Protein AF-A0AAV2KLZ8-F1 (afdb_monomer)

Structure (mmCIF, N/CA/C/O backbone):
data_AF-A0AAV2KLZ8-F1
#
_entry.id   AF-A0AAV2KLZ8-F1
#
loop_
_atom_site.group_PDB
_atom_site.id
_atom_site.type_symbol
_atom_site.label_atom_id
_atom_site.label_alt_id
_atom_site.label_comp_id
_atom_site.label_asym_id
_atom_site.label_entity_id
_atom_site.label_seq_id
_atom_site.pdbx_PDB_ins_code
_atom_site.Cartn_x
_atom_site.Cartn_y
_atom_site.Cartn_z
_atom_site.occupancy
_atom_site.B_iso_or_equiv
_atom_site.auth_seq_id
_atom_site.aut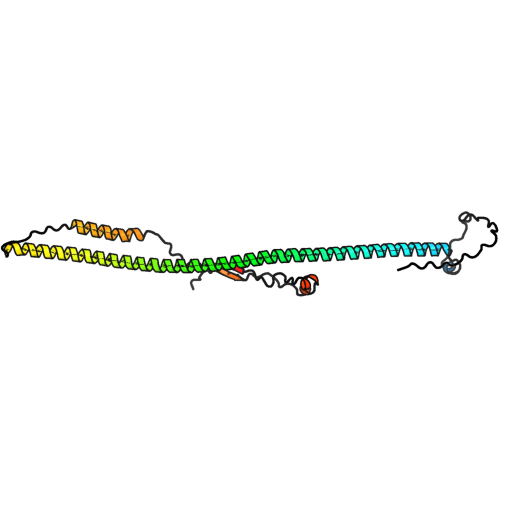h_comp_id
_atom_site.auth_asym_id
_atom_site.auth_atom_id
_atom_site.pdbx_PDB_model_num
ATOM 1 N N . MET A 1 1 ? 53.271 -9.473 -29.831 1.00 41.84 1 MET A N 1
ATOM 2 C CA . MET A 1 1 ? 53.377 -10.040 -31.195 1.00 41.84 1 MET A CA 1
ATOM 3 C C . MET A 1 1 ? 54.253 -9.124 -32.034 1.00 41.84 1 MET A C 1
ATOM 5 O O . MET A 1 1 ? 54.006 -7.927 -32.061 1.00 41.84 1 MET A O 1
ATOM 9 N N . ARG A 1 2 ? 55.330 -9.669 -32.609 1.00 32.56 2 ARG A N 1
ATOM 10 C CA . ARG A 1 2 ? 56.345 -8.945 -33.390 1.00 32.56 2 ARG A CA 1
ATOM 11 C C . ARG A 1 2 ? 55.846 -8.733 -34.824 1.00 32.56 2 ARG A C 1
ATOM 13 O O . ARG A 1 2 ? 55.444 -9.698 -35.466 1.00 32.56 2 ARG A O 1
ATOM 20 N N . LEU A 1 3 ? 55.899 -7.495 -35.313 1.00 36.22 3 LEU A N 1
ATOM 21 C CA . LEU A 1 3 ? 55.679 -7.157 -36.720 1.00 36.22 3 LEU A CA 1
ATOM 22 C C . LEU A 1 3 ? 56.918 -7.555 -37.529 1.00 36.22 3 LEU A C 1
ATOM 24 O O . LEU A 1 3 ? 58.016 -7.058 -37.286 1.00 36.22 3 LEU A O 1
ATOM 28 N N . ASN A 1 4 ? 56.729 -8.481 -38.465 1.00 35.72 4 ASN A N 1
ATOM 29 C CA . ASN A 1 4 ? 57.763 -8.975 -39.360 1.00 35.72 4 ASN A CA 1
ATOM 30 C C . ASN A 1 4 ? 57.825 -8.058 -40.594 1.00 35.72 4 ASN A C 1
ATOM 32 O O . ASN A 1 4 ? 56.899 -8.031 -41.404 1.00 35.72 4 ASN A O 1
ATOM 36 N N . GLN A 1 5 ? 58.895 -7.270 -40.707 1.00 45.44 5 GLN A N 1
ATOM 37 C CA . GLN A 1 5 ? 59.205 -6.471 -41.892 1.00 45.44 5 GLN A CA 1
ATOM 38 C C . GLN A 1 5 ? 59.811 -7.384 -42.956 1.00 45.44 5 GLN A C 1
ATOM 40 O O . GLN A 1 5 ? 60.941 -7.840 -42.801 1.00 45.44 5 GLN A O 1
ATOM 45 N N . ASN A 1 6 ? 59.096 -7.604 -44.060 1.00 37.03 6 ASN A N 1
ATOM 46 C CA . ASN A 1 6 ? 59.678 -8.214 -45.249 1.00 37.03 6 ASN A CA 1
ATOM 47 C C . ASN A 1 6 ? 59.789 -7.187 -46.377 1.00 37.03 6 ASN A C 1
ATOM 49 O O . ASN A 1 6 ? 58.799 -6.736 -46.952 1.00 37.03 6 ASN A O 1
ATOM 53 N N . ARG A 1 7 ? 61.049 -6.848 -46.674 1.00 39.81 7 ARG A N 1
ATOM 54 C CA . ARG A 1 7 ? 61.520 -6.175 -47.886 1.00 39.81 7 ARG A CA 1
ATOM 55 C C . ARG A 1 7 ? 60.969 -6.876 -49.130 1.00 39.81 7 ARG A C 1
ATOM 57 O O . ARG A 1 7 ? 61.179 -8.075 -49.302 1.00 39.81 7 ARG A O 1
ATOM 64 N N . ARG A 1 8 ? 60.419 -6.106 -50.068 1.00 34.94 8 ARG A N 1
ATOM 65 C CA . ARG A 1 8 ? 60.511 -6.424 -51.498 1.00 34.94 8 ARG A CA 1
ATOM 66 C C . ARG A 1 8 ? 61.157 -5.254 -52.224 1.00 34.94 8 ARG A C 1
ATOM 68 O O . ARG A 1 8 ? 60.857 -4.095 -51.965 1.00 34.94 8 ARG A O 1
ATOM 75 N N . GLN A 1 9 ? 62.137 -5.631 -53.029 1.00 36.72 9 GLN A N 1
ATOM 76 C CA . GLN A 1 9 ? 63.106 -4.802 -53.722 1.00 36.72 9 GLN A CA 1
ATOM 77 C C . GLN A 1 9 ? 62.440 -3.946 -54.804 1.00 36.72 9 GLN A C 1
ATOM 79 O O . GLN A 1 9 ? 61.549 -4.408 -55.515 1.00 36.72 9 GLN A O 1
ATOM 84 N N . SER A 1 10 ? 62.915 -2.712 -54.939 1.00 35.56 10 SER A N 1
ATOM 85 C CA . SER A 1 10 ? 62.590 -1.808 -56.039 1.00 35.56 10 SER A CA 1
ATOM 86 C C . SER A 1 10 ? 63.307 -2.254 -57.320 1.00 35.56 10 SER A C 1
ATOM 88 O O . SER A 1 10 ? 64.525 -2.440 -57.272 1.00 35.56 10 SER A O 1
ATOM 90 N N . PRO A 1 11 ? 62.628 -2.378 -58.473 1.00 37.38 11 PRO A N 1
ATOM 91 C CA . PRO A 1 11 ? 63.306 -2.522 -59.754 1.00 37.38 11 PRO A CA 1
ATOM 92 C C . PRO A 1 11 ? 63.910 -1.182 -60.191 1.00 37.38 11 PRO A C 1
ATOM 94 O O . PRO A 1 11 ? 63.288 -0.125 -60.076 1.00 37.38 11 PRO A O 1
ATOM 97 N N . SER A 1 12 ? 65.135 -1.254 -60.698 1.00 37.72 12 SER A N 1
ATOM 98 C CA . SER A 1 12 ? 65.907 -0.181 -61.316 1.00 37.72 12 SER A CA 1
ATOM 99 C C . SER A 1 12 ? 65.154 0.492 -62.473 1.00 37.72 12 SER A C 1
ATOM 101 O O . SER A 1 12 ? 64.618 -0.160 -63.367 1.00 37.72 12 SER A O 1
ATOM 103 N N . HIS A 1 13 ? 65.132 1.826 -62.460 1.00 37.47 13 HIS A N 1
ATOM 104 C CA . HIS A 1 13 ? 64.622 2.658 -63.551 1.00 37.47 13 HIS A CA 1
ATOM 105 C C . HIS A 1 13 ? 65.601 2.649 -64.740 1.00 37.47 13 HIS A C 1
ATOM 107 O O . HIS A 1 13 ? 66.760 3.013 -64.537 1.00 37.47 13 HIS A O 1
ATOM 113 N N . PRO A 1 14 ? 65.164 2.327 -65.974 1.00 41.62 14 PRO A N 1
ATOM 114 C CA . PRO A 1 14 ? 65.909 2.682 -67.171 1.00 41.62 14 PRO A CA 1
ATOM 115 C C . PRO A 1 14 ? 65.661 4.153 -67.539 1.00 41.62 14 PRO A C 1
ATOM 117 O O . PRO A 1 14 ? 64.661 4.762 -67.149 1.00 41.62 14 PRO A O 1
ATOM 120 N N . ASP A 1 15 ? 66.613 4.702 -68.284 1.00 36.53 15 ASP A N 1
ATOM 121 C CA . ASP A 1 15 ? 66.758 6.088 -68.721 1.00 36.53 15 ASP A CA 1
ATOM 122 C C . ASP A 1 15 ? 65.472 6.896 -68.949 1.00 36.53 15 ASP A C 1
ATOM 124 O O . ASP A 1 15 ? 64.585 6.556 -69.739 1.00 36.53 15 ASP A O 1
ATOM 128 N N . LYS A 1 16 ? 65.443 8.075 -68.314 1.00 44.62 16 LYS A N 1
ATOM 129 C CA . LYS A 1 16 ? 64.451 9.131 -68.529 1.00 44.62 16 LYS A CA 1
ATOM 130 C C . LYS A 1 16 ? 64.599 9.721 -69.937 1.00 44.62 16 LYS A C 1
ATOM 132 O O . LYS A 1 16 ? 65.171 10.795 -70.116 1.00 44.62 16 LYS A O 1
ATOM 137 N N . LYS A 1 17 ? 63.995 9.081 -70.941 1.00 41.16 17 LYS A N 1
ATOM 138 C CA . LYS A 1 17 ? 63.599 9.788 -72.167 1.00 41.16 17 LYS A CA 1
ATOM 139 C C . LYS A 1 17 ? 62.553 10.838 -71.781 1.00 41.16 17 LYS A C 1
ATOM 141 O O . LYS A 1 17 ? 61.470 10.496 -71.306 1.00 41.16 17 LYS A O 1
ATOM 146 N N . LYS A 1 18 ? 62.893 12.122 -71.950 1.00 42.38 18 LYS A N 1
ATOM 147 C CA . LYS A 1 18 ? 61.971 13.262 -71.821 1.00 42.38 18 LYS A CA 1
ATOM 148 C C . LYS A 1 18 ? 60.765 13.030 -72.741 1.00 42.38 18 LYS A C 1
ATOM 150 O O . LYS A 1 18 ? 60.837 13.312 -73.932 1.00 42.38 18 LYS A O 1
ATOM 155 N N . LYS A 1 19 ? 59.656 12.526 -72.192 1.00 46.72 19 LYS A N 1
ATOM 156 C CA . LYS A 1 19 ? 58.340 12.665 -72.818 1.00 46.72 19 LYS A CA 1
ATOM 157 C C . LYS A 1 19 ? 57.954 14.134 -72.703 1.00 46.72 19 LYS A C 1
ATOM 159 O O . LYS A 1 19 ? 57.874 14.674 -71.599 1.00 46.72 19 LYS A O 1
ATOM 164 N N . THR A 1 20 ? 57.767 14.778 -73.845 1.00 45.81 20 THR A N 1
ATOM 165 C CA . THR A 1 20 ? 57.050 16.044 -73.956 1.00 45.81 20 THR A CA 1
ATOM 166 C C . THR A 1 20 ? 55.753 15.935 -73.150 1.00 45.81 20 THR A C 1
ATOM 168 O O . THR A 1 20 ? 54.972 15.002 -73.331 1.00 45.81 20 THR A O 1
ATOM 171 N N . ARG A 1 21 ? 55.550 16.845 -72.190 1.00 53.25 21 ARG A N 1
ATOM 172 C CA . ARG A 1 21 ? 54.265 16.989 -71.496 1.00 53.25 21 ARG A CA 1
ATOM 173 C C . ARG A 1 21 ? 53.268 17.519 -72.525 1.00 53.25 21 ARG A C 1
ATOM 175 O O . ARG A 1 21 ? 53.191 18.726 -72.717 1.00 53.25 21 ARG A O 1
ATOM 182 N N . SER A 1 22 ? 52.540 16.632 -73.199 1.00 58.56 22 SER A N 1
ATOM 183 C CA . SER A 1 22 ? 51.310 17.019 -73.888 1.00 58.56 22 SER A CA 1
ATOM 184 C C . SER A 1 22 ? 50.374 17.620 -72.838 1.00 58.56 22 SER A C 1
ATOM 186 O O . SER A 1 22 ? 50.112 17.008 -71.796 1.00 58.56 22 SER A O 1
ATOM 188 N N . ARG A 1 23 ? 49.946 18.860 -73.057 1.00 63.88 23 ARG A N 1
ATOM 189 C CA . ARG A 1 23 ? 49.116 19.615 -72.121 1.00 63.88 23 ARG A CA 1
ATOM 190 C C . ARG A 1 23 ? 47.697 19.035 -72.195 1.00 63.88 23 ARG A C 1
ATOM 192 O O . ARG A 1 23 ? 46.976 19.247 -73.161 1.00 63.88 23 ARG A O 1
ATOM 199 N N . CYS A 1 24 ? 47.334 18.204 -71.216 1.00 68.62 24 CYS A N 1
ATOM 200 C CA . CYS A 1 24 ? 46.009 17.581 -71.146 1.00 68.62 24 CYS A CA 1
ATOM 201 C C . CYS A 1 24 ? 44.950 18.690 -71.009 1.00 68.62 24 CYS A C 1
ATOM 203 O O . CYS A 1 24 ? 44.974 19.416 -70.015 1.00 68.62 24 CYS A O 1
ATOM 205 N N . GLY A 1 25 ? 44.078 18.845 -72.012 1.00 64.44 25 GLY A N 1
ATOM 206 C CA . GLY A 1 25 ? 43.006 19.850 -72.030 1.00 64.44 25 GLY A CA 1
ATOM 207 C C . GLY A 1 25 ? 43.103 20.952 -73.095 1.00 64.44 25 GLY A C 1
ATOM 208 O O . GLY A 1 25 ? 42.220 21.801 -73.117 1.00 64.44 25 GLY A O 1
ATOM 209 N N . GLU A 1 26 ? 44.122 20.963 -73.967 1.00 60.81 26 GLU A N 1
ATOM 210 C CA . GLU A 1 26 ? 44.219 21.946 -75.072 1.00 60.81 26 GLU A CA 1
ATOM 211 C C . GLU A 1 26 ? 43.621 21.464 -76.411 1.00 60.81 26 GLU A C 1
ATOM 213 O O . GLU A 1 26 ? 43.274 22.290 -77.250 1.00 60.81 26 GLU A O 1
ATOM 218 N N . GLU A 1 27 ? 43.428 20.154 -76.605 1.00 59.62 27 GLU A N 1
ATOM 219 C CA . GLU A 1 27 ? 42.736 19.579 -77.771 1.00 59.62 27 GLU A CA 1
ATOM 220 C C . GLU A 1 27 ? 41.311 19.164 -77.383 1.00 59.62 27 GLU A C 1
ATOM 222 O O . GLU A 1 27 ? 41.060 18.043 -76.946 1.00 59.62 27 GLU A O 1
ATOM 227 N N . THR A 1 28 ? 40.363 20.092 -77.497 1.00 58.69 28 THR A N 1
ATOM 228 C CA . THR A 1 28 ? 38.954 19.896 -77.099 1.00 58.69 28 THR A CA 1
ATOM 229 C C . THR A 1 28 ? 38.011 19.627 -78.277 1.00 58.69 28 THR A C 1
ATOM 231 O O . THR A 1 28 ? 36.807 19.820 -78.150 1.00 58.69 28 THR A O 1
ATOM 234 N N . GLN A 1 29 ? 38.521 19.188 -79.433 1.00 66.25 29 GLN A N 1
ATOM 235 C CA . GLN A 1 29 ? 37.706 18.912 -80.628 1.00 66.25 29 GLN A CA 1
ATOM 236 C C . GLN A 1 29 ? 37.489 17.407 -80.854 1.00 66.25 29 GLN A C 1
ATOM 238 O O . GLN A 1 29 ? 37.722 16.894 -81.945 1.00 66.25 29 GLN A O 1
ATOM 243 N N . PHE A 1 30 ? 37.049 16.683 -79.823 1.00 76.56 30 PHE A N 1
ATOM 244 C CA . PHE A 1 30 ? 36.536 15.323 -80.011 1.00 76.56 30 PHE A CA 1
ATOM 245 C C . PHE A 1 30 ? 35.036 15.390 -80.344 1.00 76.56 30 PHE A C 1
ATOM 247 O O . PHE A 1 30 ? 34.317 16.140 -79.676 1.00 76.56 30 PHE A O 1
ATOM 254 N N . PRO A 1 31 ? 34.541 14.654 -81.360 1.00 83.00 31 PRO A N 1
ATOM 255 C CA . PRO A 1 31 ? 33.106 14.562 -81.611 1.00 83.00 31 PRO A CA 1
ATOM 256 C C . PRO A 1 31 ? 32.398 13.937 -80.401 1.00 83.00 31 PRO A C 1
ATOM 258 O O . PRO A 1 31 ? 32.983 13.136 -79.670 1.00 83.00 31 PRO A O 1
ATOM 261 N N . MET A 1 32 ? 31.133 14.306 -80.186 1.00 84.94 32 MET A N 1
ATOM 262 C CA . MET A 1 32 ? 30.315 13.689 -79.139 1.00 84.94 32 MET A CA 1
ATOM 263 C C . MET A 1 32 ? 30.174 12.189 -79.407 1.00 84.94 32 MET A C 1
ATOM 265 O O . MET A 1 32 ? 29.892 11.788 -80.536 1.00 84.94 32 MET A O 1
ATOM 269 N N . CYS A 1 33 ? 30.363 11.374 -78.371 1.00 87.31 33 CYS A N 1
ATOM 270 C CA . CYS A 1 33 ? 30.193 9.928 -78.471 1.00 87.31 33 CYS A CA 1
ATOM 271 C C . CYS A 1 33 ? 28.720 9.570 -78.715 1.00 87.31 33 CYS A C 1
ATOM 273 O O . CYS A 1 33 ? 27.821 10.199 -78.153 1.00 87.31 33 CYS A O 1
ATOM 275 N N . THR A 1 34 ? 28.488 8.537 -79.521 1.00 88.69 34 THR A N 1
ATOM 276 C CA . THR A 1 34 ? 27.184 7.885 -79.702 1.00 88.69 34 THR A CA 1
ATOM 277 C C . THR A 1 34 ? 27.118 6.591 -78.887 1.00 88.69 34 THR A C 1
ATOM 279 O O . THR A 1 34 ? 28.146 6.085 -78.441 1.00 88.69 34 THR A O 1
ATOM 282 N N . ASP A 1 35 ? 25.933 6.005 -78.702 1.00 88.69 35 ASP A N 1
ATOM 283 C CA . ASP A 1 35 ? 25.785 4.762 -77.920 1.00 88.69 35 ASP A CA 1
ATOM 284 C C . ASP A 1 35 ? 26.599 3.584 -78.498 1.00 88.69 35 ASP A C 1
ATOM 286 O O . ASP A 1 35 ? 27.069 2.719 -77.758 1.00 88.69 35 ASP A O 1
ATOM 290 N N . ASN A 1 36 ? 26.844 3.585 -79.815 1.00 86.94 36 ASN A N 1
ATOM 291 C CA . ASN A 1 36 ? 27.678 2.584 -80.489 1.00 86.94 36 ASN A CA 1
ATOM 292 C C . ASN A 1 36 ? 29.168 2.693 -80.115 1.00 86.94 36 ASN A C 1
ATOM 294 O O . ASN A 1 36 ? 29.921 1.735 -80.297 1.00 86.94 36 ASN A O 1
ATOM 298 N N . ASP A 1 37 ? 29.596 3.837 -79.575 1.00 86.44 37 ASP A N 1
ATOM 299 C CA . ASP A 1 37 ? 30.986 4.099 -79.205 1.00 86.44 37 ASP A CA 1
ATOM 300 C C . ASP A 1 37 ? 31.345 3.581 -77.804 1.00 86.44 37 ASP A C 1
ATOM 302 O O . ASP A 1 37 ? 32.516 3.566 -77.438 1.00 86.44 37 ASP A O 1
ATOM 306 N N . TRP A 1 38 ? 30.372 3.105 -77.017 1.00 82.69 38 TRP A N 1
ATOM 307 C CA . TRP A 1 38 ? 30.564 2.712 -75.612 1.00 82.69 38 TRP A CA 1
ATOM 308 C C . TRP A 1 38 ? 31.547 1.544 -75.400 1.00 82.69 38 TRP A C 1
ATOM 310 O O . TRP A 1 38 ? 32.137 1.405 -74.330 1.00 82.69 38 TRP A O 1
ATOM 320 N N . VAL A 1 39 ? 31.749 0.705 -76.418 1.00 83.62 39 VAL A N 1
ATOM 321 C CA . VAL A 1 39 ? 32.675 -0.443 -76.365 1.00 83.62 39 VAL A CA 1
ATOM 322 C C . VAL A 1 39 ? 33.995 -0.147 -77.087 1.00 83.62 39 VAL A C 1
ATOM 324 O O . VAL A 1 39 ? 35.028 -0.724 -76.746 1.00 83.62 39 VAL A O 1
ATOM 327 N N . SER A 1 40 ? 33.979 0.754 -78.074 1.00 85.75 40 SER A N 1
ATOM 328 C CA . SER A 1 40 ? 35.152 1.121 -78.878 1.00 85.75 40 SER A CA 1
ATOM 329 C C . SER A 1 40 ? 35.948 2.289 -78.281 1.00 85.75 40 SER A C 1
ATOM 331 O O . SER A 1 40 ? 37.170 2.323 -78.423 1.00 85.75 40 SER A O 1
ATOM 333 N N . HIS A 1 41 ? 35.290 3.206 -77.565 1.00 88.56 41 HIS A N 1
ATOM 334 C CA . HIS A 1 41 ? 35.879 4.385 -76.929 1.00 88.56 41 HIS A CA 1
ATOM 335 C C . HIS A 1 41 ? 35.654 4.360 -75.410 1.00 88.56 41 HIS A C 1
ATOM 337 O O . HIS A 1 41 ? 34.705 4.931 -74.876 1.00 88.56 41 HIS A O 1
ATOM 343 N N . CYS A 1 42 ? 36.568 3.706 -74.691 1.00 88.50 42 CYS A N 1
ATOM 344 C CA . CYS A 1 42 ? 36.505 3.586 -73.234 1.00 88.50 42 CYS A CA 1
ATOM 345 C C . CYS A 1 42 ? 37.235 4.736 -72.512 1.00 88.50 42 CYS A C 1
ATOM 347 O O . CYS A 1 42 ? 38.266 5.224 -72.986 1.00 88.50 42 CYS A O 1
ATOM 349 N N . PRO A 1 43 ? 36.769 5.141 -71.315 1.00 90.50 43 PRO A N 1
ATOM 350 C CA . PRO A 1 43 ? 37.483 6.100 -70.481 1.00 90.50 43 PRO A CA 1
ATOM 351 C C . PRO A 1 43 ? 38.847 5.557 -70.041 1.00 90.50 43 PRO A C 1
ATOM 353 O O . PRO A 1 43 ? 39.070 4.349 -69.943 1.00 90.50 43 PRO A O 1
ATOM 356 N N . SER A 1 44 ? 39.770 6.464 -69.715 1.00 91.06 44 SER A N 1
ATOM 357 C CA . SER A 1 44 ? 41.097 6.063 -69.250 1.00 91.06 44 SER A CA 1
ATOM 358 C C . SER A 1 44 ? 41.023 5.288 -67.930 1.00 91.06 44 SER A C 1
ATOM 360 O O . SER A 1 44 ? 40.283 5.649 -67.009 1.00 91.06 44 SER A O 1
ATOM 362 N N . GLY A 1 45 ? 41.856 4.250 -67.804 1.00 93.38 45 GLY A N 1
ATOM 363 C CA . GLY A 1 45 ? 41.924 3.428 -66.592 1.00 93.38 45 GLY A CA 1
ATOM 364 C C . GLY A 1 45 ? 42.229 4.240 -65.329 1.00 93.38 45 GLY A C 1
ATOM 365 O O . GLY A 1 45 ? 41.682 3.953 -64.272 1.00 93.38 45 GLY A O 1
ATOM 366 N N . CYS A 1 46 ? 43.015 5.321 -65.435 1.00 93.44 46 CYS A N 1
ATOM 367 C CA . CYS A 1 46 ? 43.267 6.228 -64.311 1.00 93.44 46 CYS A CA 1
ATOM 368 C C . CYS A 1 46 ? 41.994 6.938 -63.824 1.00 93.44 46 CYS A C 1
ATOM 370 O O . CYS A 1 46 ? 41.833 7.123 -62.619 1.00 93.44 46 CYS A O 1
ATOM 372 N N . ARG A 1 47 ? 41.085 7.326 -64.733 1.00 92.38 47 ARG A N 1
ATOM 373 C CA . ARG A 1 47 ? 39.817 7.967 -64.357 1.00 92.38 47 ARG A CA 1
ATOM 374 C C . ARG A 1 47 ? 38.866 6.971 -63.703 1.00 92.38 47 ARG A C 1
ATOM 376 O O . ARG A 1 47 ? 38.289 7.300 -62.673 1.00 92.38 47 ARG A O 1
ATOM 383 N N . ILE A 1 48 ? 38.751 5.762 -64.252 1.00 95.38 48 ILE A N 1
ATOM 384 C CA . ILE A 1 48 ? 37.931 4.699 -63.655 1.00 95.38 48 ILE A CA 1
ATOM 385 C C . ILE A 1 48 ? 38.466 4.299 -62.280 1.00 95.38 48 ILE A C 1
ATOM 387 O O . ILE A 1 48 ? 37.699 4.275 -61.324 1.00 95.38 48 ILE A O 1
ATOM 391 N N . GLN A 1 49 ? 39.776 4.089 -62.143 1.00 95.81 49 GLN A N 1
ATOM 392 C CA . GLN A 1 49 ? 40.387 3.769 -60.853 1.00 95.81 49 GLN A CA 1
ATOM 393 C C . GLN A 1 49 ? 40.138 4.871 -59.814 1.00 95.81 49 GLN A C 1
ATOM 395 O O . GLN A 1 49 ? 39.844 4.569 -58.662 1.00 95.81 49 GLN A O 1
ATOM 400 N N . GLY A 1 50 ? 40.220 6.146 -60.213 1.00 96.19 50 GLY A N 1
ATOM 401 C CA . GLY A 1 50 ? 39.905 7.272 -59.332 1.00 96.19 50 GLY A CA 1
ATOM 402 C C . GLY A 1 50 ? 38.452 7.254 -58.848 1.00 96.19 50 GLY A C 1
ATOM 403 O O . GLY A 1 50 ? 38.213 7.405 -57.653 1.00 96.19 50 GLY A O 1
ATOM 404 N N . LEU A 1 51 ? 37.500 7.008 -59.755 1.00 96.88 51 LEU A N 1
ATOM 405 C CA . LEU A 1 51 ? 36.075 6.914 -59.419 1.00 96.88 51 LEU A CA 1
ATOM 406 C C . LEU A 1 51 ? 35.765 5.706 -58.526 1.00 96.88 51 LEU A C 1
ATOM 408 O O . LEU A 1 51 ? 34.985 5.841 -57.587 1.00 96.88 51 LEU A O 1
ATOM 412 N N . ILE A 1 52 ? 36.387 4.550 -58.782 1.00 96.56 52 ILE A N 1
ATOM 413 C CA . ILE A 1 52 ? 36.242 3.351 -57.943 1.00 96.56 52 ILE A CA 1
ATOM 414 C C . ILE A 1 52 ? 36.720 3.654 -56.523 1.00 96.56 52 ILE A C 1
ATOM 416 O O . ILE A 1 52 ? 35.953 3.483 -55.582 1.00 96.56 52 ILE A O 1
ATOM 420 N N . LEU A 1 53 ? 37.934 4.192 -56.368 1.00 97.00 53 LEU A N 1
ATOM 421 C CA . LEU A 1 53 ? 38.497 4.518 -55.053 1.00 97.00 53 LEU A CA 1
ATOM 422 C C . LEU A 1 53 ? 37.675 5.585 -54.310 1.00 97.00 53 LEU A C 1
ATOM 424 O O . LEU A 1 53 ? 37.497 5.504 -53.093 1.00 97.00 53 LEU A O 1
ATOM 428 N N . GLU A 1 54 ? 37.158 6.591 -55.021 1.00 97.00 54 GLU A N 1
ATOM 429 C CA . GLU A 1 54 ? 36.271 7.602 -54.440 1.00 97.00 54 GLU A CA 1
ATOM 430 C C . GLU A 1 54 ? 34.967 6.975 -53.925 1.00 97.00 54 GLU A C 1
ATOM 432 O O . GLU A 1 54 ? 34.541 7.250 -52.797 1.00 97.00 54 GLU A O 1
ATOM 437 N N . HIS A 1 55 ? 34.344 6.108 -54.727 1.00 97.19 55 HIS A N 1
ATOM 438 C CA . HIS A 1 55 ? 33.109 5.428 -54.354 1.00 97.19 55 HIS A CA 1
ATOM 439 C C . HIS A 1 55 ? 33.308 4.421 -53.221 1.00 97.19 55 HIS A C 1
ATOM 441 O O . HIS A 1 55 ? 32.496 4.412 -52.296 1.00 97.19 55 HIS A O 1
ATOM 447 N N . GLU A 1 56 ? 34.383 3.633 -53.241 1.00 97.25 56 GLU A N 1
ATOM 448 C CA . GLU A 1 56 ? 34.749 2.717 -52.156 1.00 97.25 56 GLU A CA 1
ATOM 449 C C . GLU A 1 56 ? 34.884 3.476 -50.836 1.00 97.25 56 GLU A C 1
ATOM 451 O O . GLU A 1 56 ? 34.191 3.159 -49.869 1.00 97.25 56 GLU A O 1
ATOM 456 N N . LYS A 1 57 ? 35.660 4.568 -50.823 1.00 97.19 57 LYS A N 1
ATOM 457 C CA . LYS A 1 57 ? 35.820 5.417 -49.636 1.00 97.19 57 LYS A CA 1
ATOM 458 C C . LYS A 1 57 ? 34.490 6.010 -49.164 1.00 97.19 57 LYS A C 1
ATOM 460 O O . LYS A 1 57 ? 34.233 6.119 -47.965 1.00 97.19 57 LYS A O 1
ATOM 465 N N . LYS A 1 58 ? 33.620 6.421 -50.091 1.00 97.31 58 LYS A N 1
ATOM 466 C CA . LYS A 1 58 ? 32.297 6.970 -49.756 1.00 97.31 58 LYS A CA 1
ATOM 467 C C . LYS A 1 58 ? 31.381 5.912 -49.139 1.00 97.31 58 LYS A C 1
ATOM 469 O O . LYS A 1 58 ? 30.640 6.237 -48.210 1.00 97.31 58 LYS A O 1
ATOM 474 N N . VAL A 1 59 ? 31.418 4.678 -49.637 1.00 97.38 59 VAL A N 1
ATOM 475 C CA . VAL A 1 59 ? 30.653 3.548 -49.088 1.00 97.38 59 VAL A CA 1
ATOM 476 C C . VAL A 1 59 ? 31.201 3.143 -47.722 1.00 97.38 59 VAL A C 1
ATOM 478 O O . VAL A 1 59 ? 30.417 3.022 -46.785 1.00 97.38 59 VAL A O 1
ATOM 481 N N . GLU A 1 60 ? 32.519 3.029 -47.574 1.00 97.56 60 GLU A N 1
ATOM 482 C CA . GLU A 1 60 ? 33.174 2.703 -46.303 1.00 97.56 60 GLU A CA 1
ATOM 483 C C . GLU A 1 60 ? 32.820 3.722 -45.212 1.00 97.56 60 GLU A C 1
ATOM 485 O O . GLU A 1 60 ? 32.376 3.346 -44.129 1.00 97.56 60 GLU A O 1
ATOM 490 N N . ASN A 1 61 ? 32.893 5.021 -45.519 1.00 97.00 61 ASN A N 1
ATOM 491 C CA . ASN A 1 61 ? 32.507 6.076 -44.579 1.00 97.00 61 ASN A CA 1
ATOM 492 C C . ASN A 1 61 ? 31.027 5.992 -44.173 1.00 97.00 61 ASN A C 1
ATOM 494 O O . ASN A 1 61 ? 30.684 6.213 -43.011 1.00 97.00 61 ASN A O 1
ATOM 498 N N . LYS A 1 62 ? 30.132 5.675 -45.119 1.00 97.75 62 LYS A N 1
ATOM 499 C CA . LYS A 1 62 ? 28.709 5.471 -44.815 1.00 97.75 62 LYS A CA 1
ATOM 500 C C . LYS A 1 62 ? 28.502 4.256 -43.916 1.00 97.75 62 LYS A C 1
ATOM 502 O O . LYS A 1 62 ? 27.755 4.359 -42.948 1.00 97.75 62 LYS A O 1
ATOM 507 N N . LEU A 1 63 ? 29.174 3.144 -44.208 1.00 98.00 63 LEU A N 1
ATOM 508 C CA . LEU A 1 63 ? 29.095 1.928 -43.405 1.00 98.00 63 LEU A CA 1
ATOM 509 C C . LEU A 1 63 ? 29.612 2.179 -41.985 1.00 98.00 63 LEU A C 1
ATOM 511 O O . LEU A 1 63 ? 28.943 1.823 -41.021 1.00 98.00 63 LEU A O 1
ATOM 515 N N . TRP A 1 64 ? 30.743 2.874 -41.849 1.00 97.81 64 TRP A N 1
ATOM 516 C CA . TRP A 1 64 ? 31.292 3.253 -40.551 1.00 97.81 64 TRP A CA 1
ATOM 517 C C . TRP A 1 64 ? 30.317 4.116 -39.741 1.00 97.81 64 TRP A C 1
ATOM 519 O O . TRP A 1 64 ? 30.100 3.850 -38.560 1.00 97.81 64 TRP A O 1
ATOM 529 N N . ASN A 1 65 ? 29.670 5.101 -40.376 1.00 97.56 65 ASN A N 1
ATOM 530 C CA . ASN A 1 65 ? 28.650 5.923 -39.721 1.00 97.56 65 ASN A CA 1
ATOM 531 C C . ASN A 1 65 ? 27.444 5.093 -39.260 1.00 97.56 65 ASN A C 1
ATOM 533 O O . ASN A 1 65 ? 26.982 5.281 -38.137 1.00 97.56 65 ASN A O 1
ATOM 537 N N . ILE A 1 66 ? 26.961 4.160 -40.088 1.00 97.81 66 ILE A N 1
ATOM 538 C CA . ILE A 1 66 ? 25.849 3.266 -39.731 1.00 97.81 66 ILE A CA 1
ATOM 539 C C . ILE A 1 66 ? 26.236 2.378 -38.546 1.00 97.81 66 ILE A C 1
ATOM 541 O O . ILE A 1 66 ? 25.495 2.324 -37.569 1.00 97.81 66 ILE A O 1
ATOM 545 N N . CYS A 1 67 ? 27.407 1.738 -38.582 1.00 97.69 67 CYS A N 1
ATOM 546 C CA . CYS A 1 67 ? 27.892 0.903 -37.481 1.00 97.69 67 CYS A CA 1
ATOM 547 C C . CYS A 1 67 ? 28.058 1.709 -36.188 1.00 97.69 67 CYS A C 1
ATOM 549 O O . CYS A 1 67 ? 27.682 1.247 -35.112 1.00 97.69 67 CYS A O 1
ATOM 551 N N . LYS A 1 68 ? 28.582 2.936 -36.288 1.00 97.81 68 LYS A N 1
ATOM 552 C CA . LYS A 1 68 ? 28.705 3.842 -35.144 1.00 97.81 68 LYS A CA 1
ATOM 553 C C . LYS A 1 68 ? 27.335 4.190 -34.564 1.00 97.81 68 LYS A C 1
ATOM 555 O O . LYS A 1 68 ? 27.170 4.119 -33.352 1.00 97.81 68 LYS A O 1
ATOM 560 N N . MET A 1 69 ? 26.362 4.533 -35.410 1.00 97.75 69 MET A N 1
ATOM 561 C CA . MET A 1 69 ? 24.996 4.823 -34.968 1.00 97.75 69 MET A CA 1
ATOM 562 C C . MET A 1 69 ? 24.338 3.602 -34.318 1.00 97.75 69 MET A C 1
ATOM 564 O O . MET A 1 69 ? 23.778 3.726 -33.233 1.00 97.75 69 MET A O 1
ATOM 568 N N . ALA A 1 70 ? 24.448 2.423 -34.934 1.00 97.94 70 ALA A N 1
ATOM 569 C CA . ALA A 1 70 ? 23.903 1.180 -34.391 1.00 97.94 70 ALA A CA 1
ATOM 570 C C . ALA A 1 70 ? 24.433 0.910 -32.977 1.00 97.94 70 ALA A C 1
ATOM 572 O O . ALA A 1 70 ? 23.641 0.720 -32.058 1.00 97.94 70 ALA A O 1
ATOM 573 N N . LYS A 1 71 ? 25.752 1.033 -32.781 1.00 97.62 71 LYS A N 1
ATOM 574 C CA . LYS A 1 71 ? 26.369 0.889 -31.460 1.00 97.62 71 LYS A CA 1
ATOM 575 C C . LYS A 1 71 ? 25.851 1.920 -30.456 1.00 97.62 71 LYS A C 1
ATOM 577 O O . LYS A 1 71 ? 25.530 1.569 -29.331 1.00 97.62 71 LYS A O 1
ATOM 582 N N . THR A 1 72 ? 25.710 3.187 -30.855 1.00 97.56 72 THR A N 1
ATOM 583 C CA . THR A 1 72 ? 25.171 4.206 -29.937 1.00 97.56 72 THR A CA 1
ATOM 584 C C . THR A 1 72 ? 23.729 3.928 -29.513 1.00 97.56 72 THR A C 1
ATOM 586 O O . THR A 1 72 ? 23.372 4.237 -28.380 1.00 97.56 72 THR A O 1
ATOM 589 N N . TYR A 1 73 ? 22.903 3.348 -30.391 1.00 97.56 73 TYR A N 1
ATOM 590 C CA . TYR A 1 73 ? 21.538 2.953 -30.038 1.00 97.56 73 TYR A CA 1
ATOM 591 C C . TYR A 1 73 ? 21.511 1.725 -29.132 1.00 97.56 73 TYR A C 1
ATOM 593 O O . TYR A 1 73 ? 20.697 1.685 -28.216 1.00 97.56 73 TYR A O 1
ATOM 601 N N . GLU A 1 74 ? 22.400 0.760 -29.358 1.00 95.88 74 GLU A N 1
ATOM 602 C CA . GLU A 1 74 ? 22.564 -0.410 -28.493 1.00 95.88 74 GLU A CA 1
ATOM 603 C C . GLU A 1 74 ? 22.981 0.005 -27.073 1.00 95.88 74 GLU A C 1
ATOM 605 O O . GLU A 1 74 ? 22.272 -0.305 -26.116 1.00 95.88 74 GLU A O 1
ATOM 610 N N . ASP A 1 75 ? 24.034 0.821 -26.947 1.00 96.19 75 ASP A N 1
ATOM 611 C CA . ASP A 1 75 ? 24.513 1.347 -25.660 1.00 96.19 75 ASP A CA 1
ATOM 612 C C . ASP A 1 75 ? 23.415 2.168 -24.943 1.00 96.19 75 ASP A C 1
ATOM 614 O O . ASP A 1 75 ? 23.229 2.088 -23.724 1.00 96.19 75 ASP A O 1
ATOM 618 N N . ALA A 1 76 ? 22.655 2.976 -25.695 1.00 96.44 76 ALA A N 1
ATOM 619 C CA . ALA A 1 76 ? 21.548 3.758 -25.147 1.00 96.44 76 ALA A CA 1
ATOM 620 C C . ALA A 1 76 ? 20.379 2.875 -24.686 1.00 96.44 76 ALA A C 1
ATOM 622 O O . ALA A 1 76 ? 19.782 3.159 -23.644 1.00 96.44 76 ALA A O 1
ATOM 623 N N . ALA A 1 77 ? 20.061 1.810 -25.427 1.00 93.75 77 ALA A N 1
ATOM 624 C CA . ALA A 1 77 ? 19.028 0.851 -25.058 1.00 93.75 77 ALA A CA 1
ATOM 625 C C . ALA A 1 77 ? 19.414 0.089 -23.783 1.00 93.75 77 ALA A C 1
ATOM 627 O O . ALA A 1 77 ? 18.604 0.014 -22.862 1.00 93.75 77 ALA A O 1
ATOM 628 N N . GLU A 1 78 ? 20.657 -0.387 -23.675 1.00 93.06 78 GLU A N 1
ATOM 629 C CA . GLU A 1 78 ? 21.167 -1.046 -22.466 1.00 93.06 78 GLU A CA 1
ATOM 630 C C . GLU A 1 78 ? 21.068 -0.121 -21.245 1.00 93.06 78 GLU A C 1
ATOM 632 O O . GLU A 1 78 ? 20.492 -0.487 -20.217 1.00 93.06 78 GLU A O 1
ATOM 637 N N . LYS A 1 79 ? 21.531 1.129 -21.378 1.00 95.56 79 LYS A N 1
ATOM 638 C CA . LYS A 1 79 ? 21.436 2.129 -20.306 1.00 95.56 79 LYS A CA 1
ATOM 639 C C . LYS A 1 79 ? 19.989 2.438 -19.916 1.00 95.56 79 LYS A C 1
ATOM 641 O O . LYS A 1 79 ? 19.693 2.612 -18.728 1.00 95.56 79 LYS A O 1
ATOM 646 N N . SER A 1 80 ? 19.094 2.528 -20.899 1.00 95.69 80 SER A N 1
ATOM 647 C CA . SER A 1 80 ? 17.666 2.732 -20.657 1.00 95.69 80 SER A CA 1
ATOM 648 C C . SER A 1 80 ? 17.095 1.577 -19.839 1.00 95.69 80 SER A C 1
ATOM 650 O O . SER A 1 80 ? 16.466 1.819 -18.813 1.00 95.69 80 SER A O 1
ATOM 652 N N . MET A 1 81 ? 17.373 0.334 -20.236 1.00 92.12 81 MET A N 1
ATOM 653 C CA . MET A 1 81 ? 16.873 -0.861 -19.553 1.00 92.12 81 MET A CA 1
ATOM 654 C C . MET A 1 81 ? 17.424 -0.990 -18.129 1.00 92.12 81 MET A C 1
ATOM 656 O O . MET A 1 81 ? 16.662 -1.285 -17.210 1.00 92.12 81 MET A O 1
ATOM 660 N N . ALA A 1 82 ? 18.706 -0.683 -17.912 1.00 92.75 82 ALA A N 1
ATOM 661 C CA . ALA A 1 82 ? 19.299 -0.649 -16.573 1.00 92.75 82 ALA A CA 1
ATOM 662 C C . ALA A 1 82 ? 18.623 0.400 -15.670 1.00 92.75 82 ALA A C 1
ATOM 664 O O . ALA A 1 82 ? 18.333 0.142 -14.502 1.00 92.75 82 ALA A O 1
ATOM 665 N N . THR A 1 83 ? 18.313 1.578 -16.220 1.00 95.75 83 THR A N 1
ATOM 666 C CA . THR A 1 83 ? 17.587 2.627 -15.486 1.00 95.75 83 THR A CA 1
ATOM 667 C C . THR A 1 83 ? 16.157 2.182 -15.164 1.00 95.75 83 THR A C 1
ATOM 669 O O . THR A 1 83 ? 15.681 2.387 -14.048 1.00 95.75 83 THR A O 1
ATOM 672 N N . THR A 1 84 ? 15.474 1.524 -16.106 1.00 93.19 84 THR A N 1
ATOM 673 C CA . THR A 1 84 ? 14.142 0.947 -15.886 1.00 93.19 84 THR A CA 1
ATOM 674 C C . THR A 1 84 ? 14.153 -0.099 -14.773 1.00 93.19 84 THR A C 1
ATOM 676 O O . THR A 1 84 ? 13.280 -0.049 -13.908 1.00 93.19 84 THR A O 1
ATOM 679 N N . ALA A 1 85 ? 15.146 -0.993 -14.739 1.00 92.75 85 ALA A N 1
ATOM 680 C CA . ALA A 1 85 ? 15.295 -1.985 -13.673 1.00 92.75 85 ALA A CA 1
ATOM 681 C C . ALA A 1 85 ? 15.481 -1.316 -12.300 1.00 92.75 85 ALA A C 1
ATOM 683 O O . ALA A 1 85 ? 14.773 -1.637 -11.347 1.00 92.75 85 ALA A O 1
ATOM 684 N N . GLN A 1 86 ? 16.348 -0.302 -12.204 1.00 94.94 86 GLN A N 1
ATOM 685 C CA . GLN A 1 86 ? 16.543 0.454 -10.959 1.00 94.94 86 GLN A C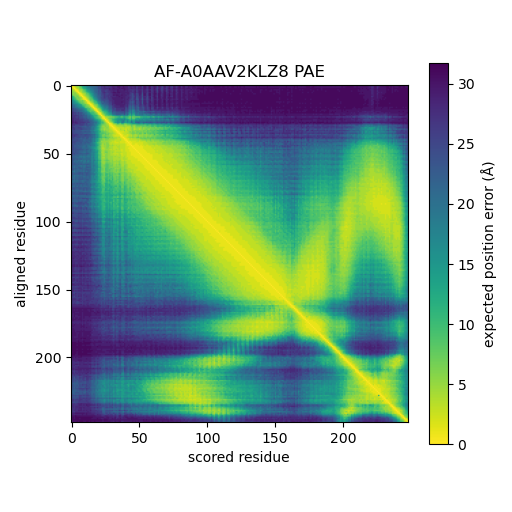A 1
ATOM 686 C C . GLN A 1 86 ? 15.253 1.119 -10.462 1.00 94.94 86 GLN A C 1
ATOM 688 O O . GLN A 1 86 ? 14.920 1.031 -9.278 1.00 94.94 86 GLN A O 1
ATOM 693 N N . ILE A 1 87 ? 14.509 1.771 -11.362 1.00 95.31 87 ILE A N 1
ATOM 694 C CA . ILE A 1 87 ? 13.220 2.393 -11.034 1.00 95.31 87 ILE A CA 1
ATOM 695 C C . ILE A 1 87 ? 12.221 1.329 -10.572 1.00 95.31 87 ILE A C 1
ATOM 697 O O . ILE A 1 87 ? 11.530 1.535 -9.573 1.00 95.31 87 ILE A O 1
ATOM 701 N N . TYR A 1 88 ? 12.163 0.189 -11.263 1.00 93.81 88 TYR A N 1
ATOM 702 C CA . TYR A 1 88 ? 11.307 -0.927 -10.883 1.00 93.81 88 TYR A CA 1
ATOM 703 C C . TYR A 1 88 ? 11.622 -1.414 -9.466 1.00 93.81 88 TYR A C 1
ATOM 705 O O . TYR A 1 88 ? 10.710 -1.461 -8.645 1.00 93.81 88 TYR A O 1
ATOM 713 N N . HIS A 1 89 ? 12.884 -1.705 -9.135 1.00 93.38 89 HIS A N 1
ATOM 714 C CA . HIS A 1 89 ? 13.246 -2.211 -7.806 1.00 93.38 89 HIS A CA 1
ATOM 715 C C . HIS A 1 89 ? 12.931 -1.210 -6.694 1.00 93.38 89 HIS A C 1
ATOM 717 O O . HIS A 1 89 ? 12.370 -1.593 -5.668 1.00 93.38 89 HIS A O 1
ATOM 723 N N . ARG A 1 90 ? 13.211 0.080 -6.919 1.00 94.94 90 ARG A N 1
ATOM 724 C CA . ARG A 1 90 ? 12.866 1.139 -5.964 1.00 94.94 90 ARG A CA 1
ATOM 725 C C . ARG A 1 90 ? 11.358 1.215 -5.731 1.00 94.94 90 ARG A C 1
ATOM 727 O O . ARG A 1 90 ? 10.903 1.269 -4.591 1.00 94.94 90 ARG A O 1
ATOM 734 N N . ASN A 1 91 ? 10.571 1.197 -6.804 1.00 93.44 91 ASN A N 1
ATOM 735 C CA . ASN A 1 91 ? 9.115 1.196 -6.695 1.00 93.44 91 ASN A CA 1
ATOM 736 C C . ASN A 1 91 ? 8.602 -0.088 -6.034 1.00 93.44 91 ASN A C 1
ATOM 738 O O . ASN A 1 91 ? 7.683 -0.018 -5.224 1.00 93.44 91 ASN A O 1
ATOM 742 N N . ARG A 1 92 ? 9.229 -1.238 -6.307 1.00 92.25 92 ARG A N 1
ATOM 743 C CA . ARG A 1 92 ? 8.894 -2.519 -5.679 1.00 92.25 92 ARG A CA 1
ATOM 744 C C . ARG A 1 92 ? 9.026 -2.441 -4.166 1.00 92.25 92 ARG A C 1
ATOM 746 O O . ARG A 1 92 ? 8.102 -2.817 -3.454 1.00 92.25 92 ARG A O 1
ATOM 753 N N . GLU A 1 93 ? 10.151 -1.926 -3.680 1.00 92.69 93 GLU A N 1
ATOM 754 C CA . GLU A 1 93 ? 10.401 -1.748 -2.249 1.00 92.69 93 GLU A CA 1
ATOM 755 C C . GLU A 1 93 ? 9.357 -0.822 -1.610 1.00 92.69 93 GLU A C 1
ATOM 757 O O . GLU A 1 93 ? 8.761 -1.160 -0.585 1.00 92.69 93 GLU A O 1
ATOM 762 N N . HIS A 1 94 ? 9.069 0.317 -2.248 1.00 92.00 94 HIS A N 1
ATOM 763 C CA . HIS A 1 94 ? 8.040 1.241 -1.774 1.00 92.00 94 HIS A CA 1
ATOM 764 C C . HIS A 1 94 ? 6.652 0.588 -1.706 1.00 92.00 94 HIS A C 1
ATOM 766 O O . HIS A 1 94 ? 5.963 0.737 -0.697 1.00 92.00 94 HIS A O 1
ATOM 772 N N . LEU A 1 95 ? 6.254 -0.162 -2.737 1.00 90.00 95 LEU A N 1
ATOM 773 C CA . LEU A 1 95 ? 4.963 -0.853 -2.791 1.00 90.00 95 LEU A CA 1
ATOM 774 C C . LEU A 1 95 ? 4.863 -1.976 -1.752 1.00 90.00 95 LEU A C 1
ATOM 776 O O . LEU A 1 95 ? 3.830 -2.108 -1.094 1.00 90.00 95 LEU A O 1
ATOM 780 N N . MET A 1 96 ? 5.932 -2.751 -1.548 1.00 90.06 96 MET A N 1
ATOM 781 C CA . MET A 1 96 ? 5.985 -3.770 -0.496 1.00 90.06 96 MET A CA 1
ATOM 782 C C . MET A 1 96 ? 5.821 -3.153 0.892 1.00 90.06 96 MET A C 1
ATOM 784 O O . MET A 1 96 ? 5.013 -3.631 1.688 1.00 90.06 96 MET A O 1
ATOM 788 N N . ASN A 1 97 ? 6.544 -2.067 1.170 1.00 91.31 97 ASN A N 1
ATOM 789 C CA . ASN A 1 97 ? 6.454 -1.366 2.448 1.00 91.31 97 ASN A CA 1
ATOM 790 C C . ASN A 1 97 ? 5.057 -0.771 2.668 1.00 91.31 97 ASN A C 1
ATOM 792 O O . ASN A 1 97 ? 4.496 -0.914 3.753 1.00 91.31 97 ASN A O 1
ATOM 796 N N . ALA A 1 98 ? 4.468 -0.157 1.639 1.00 89.06 98 ALA A N 1
ATOM 797 C CA . ALA A 1 98 ? 3.106 0.365 1.702 1.00 89.06 98 ALA A CA 1
ATOM 798 C C . ALA A 1 98 ? 2.081 -0.748 1.978 1.00 89.06 98 ALA A C 1
ATOM 800 O O . ALA A 1 98 ? 1.238 -0.599 2.861 1.00 89.06 98 ALA A O 1
ATOM 801 N N . THR A 1 99 ? 2.205 -1.891 1.296 1.00 87.00 99 THR A N 1
ATOM 802 C CA . THR A 1 99 ? 1.329 -3.056 1.497 1.00 87.00 99 THR A CA 1
ATOM 803 C C . THR A 1 99 ? 1.461 -3.607 2.919 1.00 87.00 99 THR A C 1
ATOM 805 O O . THR A 1 99 ? 0.459 -3.860 3.583 1.00 87.00 99 THR A O 1
ATOM 808 N N . ALA A 1 100 ? 2.686 -3.732 3.435 1.00 89.19 100 ALA A N 1
ATOM 809 C CA . ALA A 1 100 ? 2.925 -4.194 4.801 1.00 89.19 100 ALA A CA 1
ATOM 810 C C . ALA A 1 100 ? 2.337 -3.241 5.858 1.00 89.19 100 ALA A C 1
ATOM 812 O O . ALA A 1 100 ? 1.787 -3.692 6.863 1.00 89.19 100 ALA A O 1
ATOM 813 N N . LEU A 1 101 ? 2.430 -1.924 5.641 1.00 90.81 101 LEU A N 1
ATOM 814 C CA . LEU A 1 101 ? 1.810 -0.925 6.516 1.00 90.81 101 LEU A CA 1
ATOM 815 C C . LEU A 1 101 ? 0.284 -0.999 6.475 1.00 90.81 101 LEU A C 1
ATOM 817 O O . LEU A 1 101 ? -0.359 -0.902 7.518 1.00 90.81 101 LEU A O 1
ATOM 821 N N . GLN A 1 102 ? -0.292 -1.204 5.292 1.00 88.12 102 GLN A N 1
ATOM 822 C CA . GLN A 1 102 ? -1.732 -1.343 5.124 1.00 88.12 102 GLN A CA 1
ATOM 823 C C . GLN A 1 102 ? -2.279 -2.572 5.855 1.00 88.12 102 GLN A C 1
ATOM 825 O O . GLN A 1 102 ? -3.280 -2.454 6.557 1.00 88.12 102 GLN A O 1
ATOM 830 N N . VAL A 1 103 ? -1.607 -3.723 5.750 1.00 87.88 103 VAL A N 1
ATOM 831 C CA . VAL A 1 103 ? -1.984 -4.939 6.492 1.00 87.88 103 VAL A CA 1
ATOM 832 C C . VAL A 1 103 ? -1.968 -4.675 8.000 1.00 87.88 103 VAL A C 1
ATOM 834 O O . VAL A 1 103 ? -2.973 -4.901 8.666 1.00 87.88 103 VAL A O 1
ATOM 837 N N . LYS A 1 104 ? -0.887 -4.081 8.525 1.00 91.19 104 LYS A N 1
ATOM 838 C CA . LYS A 1 104 ? -0.784 -3.726 9.954 1.00 91.19 104 LYS A CA 1
ATOM 839 C C . LYS A 1 104 ? -1.876 -2.762 10.413 1.00 91.19 104 LYS A C 1
ATOM 841 O O . LYS A 1 104 ? -2.355 -2.859 11.540 1.00 91.19 104 LYS A O 1
ATOM 846 N N . PHE A 1 105 ? -2.246 -1.802 9.567 1.00 90.56 105 PHE A N 1
ATOM 847 C CA . PHE A 1 105 ? -3.321 -0.864 9.871 1.00 90.56 105 PHE A CA 1
ATOM 848 C C . PHE A 1 105 ? -4.669 -1.581 10.000 1.00 90.56 105 PHE A C 1
ATOM 850 O O . PHE A 1 105 ? -5.403 -1.324 10.951 1.00 90.56 105 PHE A O 1
ATOM 857 N N . VAL A 1 106 ? -4.977 -2.490 9.073 1.00 89.75 106 VAL A N 1
ATOM 858 C CA . VAL A 1 106 ? -6.232 -3.257 9.066 1.00 89.75 106 VAL A CA 1
ATOM 859 C C . VAL A 1 106 ? -6.306 -4.185 10.278 1.00 89.75 106 VAL A C 1
ATOM 861 O O . VAL A 1 106 ? -7.316 -4.171 10.976 1.00 89.75 106 VAL A O 1
ATOM 864 N N . GLU A 1 107 ? -5.221 -4.896 10.598 1.00 90.50 107 GLU A N 1
ATOM 865 C CA . GLU A 1 107 ? -5.115 -5.722 11.812 1.00 90.50 107 GLU A CA 1
ATOM 866 C C . GLU A 1 107 ? -5.357 -4.889 13.083 1.00 90.50 107 GLU A C 1
ATOM 868 O O . GLU A 1 107 ? -6.192 -5.235 13.921 1.00 90.50 107 GLU A O 1
ATOM 873 N N . GLY A 1 108 ? -4.688 -3.737 13.205 1.00 92.12 108 GLY A N 1
ATOM 874 C CA . GLY A 1 108 ? -4.860 -2.847 14.355 1.00 92.12 108 GLY A CA 1
ATOM 875 C C . GLY A 1 108 ? -6.276 -2.270 14.470 1.00 92.12 108 GLY A C 1
ATOM 876 O O . GLY A 1 108 ? -6.810 -2.135 15.575 1.00 92.12 108 GLY A O 1
ATOM 877 N N . ALA A 1 109 ? -6.910 -1.952 13.341 1.00 89.88 109 ALA A N 1
ATOM 878 C CA . ALA A 1 109 ? -8.289 -1.481 13.304 1.00 89.88 109 ALA A CA 1
ATOM 879 C C . ALA A 1 109 ? -9.291 -2.578 13.707 1.00 89.88 109 ALA A C 1
ATOM 881 O O . ALA A 1 109 ? -10.259 -2.298 14.424 1.00 89.88 109 ALA A O 1
ATOM 882 N N . GLU A 1 110 ? -9.054 -3.824 13.296 1.00 88.31 110 GLU A N 1
ATOM 883 C CA . GL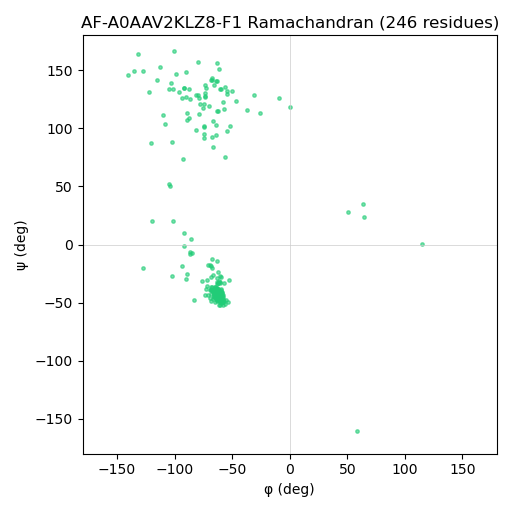U A 1 110 ? -9.870 -4.976 13.682 1.00 88.31 110 GLU A CA 1
ATOM 884 C C . GLU A 1 110 ? -9.786 -5.238 15.194 1.00 88.31 110 GLU A C 1
ATOM 886 O O . GLU A 1 110 ? -10.814 -5.386 15.864 1.00 88.31 110 GLU A O 1
ATOM 891 N N . ASP A 1 111 ? -8.579 -5.218 15.761 1.00 91.50 111 ASP A N 1
ATOM 892 C CA . ASP A 1 111 ? -8.360 -5.400 17.198 1.00 91.50 111 ASP A CA 1
ATOM 893 C C . ASP A 1 111 ? -9.016 -4.294 18.028 1.00 91.50 111 ASP A C 1
ATOM 895 O O . ASP A 1 111 ? -9.681 -4.563 19.037 1.00 91.50 111 ASP A O 1
ATOM 899 N N . LEU A 1 112 ? -8.898 -3.038 17.588 1.00 90.62 112 LEU A N 1
ATOM 900 C CA . LEU A 1 112 ? -9.574 -1.915 18.233 1.00 90.62 112 LEU A CA 1
ATOM 901 C C . LEU A 1 112 ? -11.098 -2.087 18.192 1.00 90.62 112 LEU A C 1
ATOM 903 O O . LEU A 1 112 ? -11.773 -1.882 19.204 1.00 90.62 112 LEU A O 1
ATOM 907 N N . THR A 1 113 ? -11.633 -2.519 17.051 1.00 87.50 113 THR A N 1
ATOM 908 C CA . THR A 1 113 ? -13.064 -2.782 16.862 1.00 87.50 113 THR A CA 1
ATOM 909 C C . THR A 1 113 ? -13.562 -3.879 17.805 1.00 87.50 113 THR A C 1
ATOM 911 O O . THR A 1 113 ? -14.591 -3.704 18.470 1.00 87.50 113 THR A O 1
ATOM 914 N N . LYS A 1 114 ? -12.812 -4.980 17.952 1.00 87.69 114 LYS A N 1
ATOM 915 C CA . LYS A 1 114 ? -13.115 -6.062 18.907 1.00 87.69 114 LYS A CA 1
ATOM 916 C C . LYS A 1 114 ? -13.106 -5.560 20.351 1.00 87.69 114 LYS A C 1
ATOM 918 O O . LYS A 1 114 ? -14.063 -5.803 21.093 1.00 87.69 114 LYS A O 1
ATOM 923 N N . ASN A 1 115 ? -12.067 -4.822 20.739 1.00 91.69 115 ASN A N 1
ATOM 924 C CA . ASN A 1 115 ? -11.914 -4.289 22.093 1.00 91.69 115 ASN A CA 1
ATOM 925 C C . ASN A 1 115 ? -13.035 -3.310 22.452 1.00 91.69 115 ASN A C 1
ATOM 927 O O . ASN A 1 115 ? -13.645 -3.427 23.517 1.00 91.69 115 ASN A O 1
ATOM 931 N N . LEU A 1 116 ? -13.362 -2.388 21.548 1.00 88.25 116 LEU A N 1
ATOM 932 C CA . LEU A 1 116 ? -14.418 -1.402 21.754 1.00 88.25 116 LEU A CA 1
ATOM 933 C C . LEU A 1 116 ? -15.804 -2.058 21.809 1.00 88.25 116 LEU A C 1
ATOM 935 O O . LEU A 1 116 ? -16.623 -1.708 22.660 1.00 88.25 116 LEU A O 1
ATOM 939 N N . THR A 1 117 ? -16.047 -3.070 20.972 1.00 86.19 117 THR A N 1
ATOM 940 C CA . THR A 1 117 ? -17.282 -3.867 21.008 1.00 86.19 117 THR A CA 1
ATOM 941 C C . THR A 1 117 ? -17.422 -4.628 22.330 1.00 86.19 117 THR A C 1
ATOM 943 O O . THR A 1 117 ? -18.492 -4.622 22.941 1.00 86.19 117 THR A O 1
ATOM 946 N N . SER A 1 118 ? -16.342 -5.251 22.811 1.00 89.25 118 SER A N 1
ATOM 947 C CA . SER A 1 118 ? -16.310 -5.943 24.106 1.00 89.25 118 SER A CA 1
ATOM 948 C C . SER A 1 118 ? -16.563 -4.983 25.273 1.00 89.25 118 SER A C 1
ATOM 950 O O . SER A 1 118 ? -17.417 -5.241 26.127 1.00 89.25 118 SER A O 1
ATOM 952 N N . LEU A 1 119 ? -15.891 -3.827 25.273 1.00 90.12 119 LEU A N 1
ATOM 953 C CA . LEU A 1 119 ? -16.056 -2.800 26.298 1.00 90.12 119 LEU A CA 1
ATOM 954 C C . LEU A 1 119 ? -17.490 -2.264 26.331 1.00 90.12 119 LEU A C 1
ATOM 956 O O . LEU A 1 119 ? -18.065 -2.152 27.412 1.00 90.12 119 LEU A O 1
ATOM 960 N N . ARG A 1 120 ? -18.102 -2.008 25.167 1.00 85.12 120 ARG A N 1
ATOM 961 C CA . ARG A 1 120 ? -19.512 -1.598 25.071 1.00 85.12 120 ARG A CA 1
ATOM 962 C C . ARG A 1 120 ? -20.457 -2.652 25.641 1.00 85.12 120 ARG A C 1
ATOM 964 O O . ARG A 1 120 ? -21.316 -2.306 26.448 1.00 85.12 120 ARG A O 1
ATOM 971 N N . LYS A 1 121 ? -20.277 -3.935 25.295 1.00 87.12 121 LYS A N 1
ATOM 972 C CA . LYS A 1 121 ? -21.080 -5.036 25.865 1.00 87.12 121 LYS A CA 1
ATOM 973 C C . LYS A 1 121 ? -20.962 -5.087 27.390 1.00 87.12 121 LYS A C 1
ATOM 975 O O . LYS A 1 121 ? -21.974 -5.195 28.082 1.00 87.12 121 LYS A O 1
ATOM 980 N N . ARG A 1 122 ? -19.741 -4.964 27.921 1.00 91.94 122 ARG A N 1
ATOM 981 C CA . ARG A 1 122 ? -19.495 -4.945 29.369 1.00 91.94 122 ARG A CA 1
ATOM 982 C C . ARG A 1 122 ? -20.106 -3.713 30.037 1.00 91.94 122 ARG A C 1
ATOM 984 O O . ARG A 1 122 ? -20.710 -3.857 31.095 1.00 91.94 122 ARG A O 1
ATOM 991 N N . SER A 1 123 ? -19.981 -2.539 29.420 1.00 88.56 123 SER A N 1
ATOM 992 C CA . SER A 1 123 ? -20.573 -1.288 29.906 1.00 88.56 123 SER A CA 1
ATOM 993 C C . SER A 1 123 ? -22.093 -1.403 29.998 1.00 88.56 123 SER A C 1
ATOM 995 O O . SER A 1 123 ? -22.642 -1.179 31.070 1.00 88.56 123 SER A O 1
ATOM 997 N N . LYS A 1 124 ? -22.751 -1.868 28.926 1.00 85.44 124 LYS A N 1
ATOM 998 C CA . LYS A 1 124 ? -24.204 -2.097 28.890 1.00 85.44 124 LYS A CA 1
ATOM 999 C C . LYS A 1 124 ? -24.653 -3.110 29.946 1.00 85.44 124 LYS A C 1
ATOM 1001 O O . LYS A 1 124 ? -25.647 -2.902 30.628 1.00 85.44 124 LYS A O 1
ATOM 1006 N N . SER A 1 125 ? -23.906 -4.203 30.131 1.00 89.81 125 SER A N 1
ATOM 1007 C CA . SER A 1 125 ? -24.212 -5.180 31.186 1.00 89.81 125 SER A CA 1
ATOM 1008 C C . SER A 1 125 ? -24.097 -4.580 32.590 1.0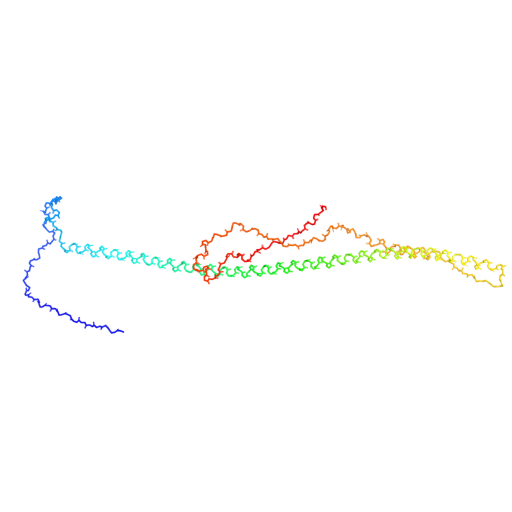0 89.81 125 SER A C 1
ATOM 1010 O O . SER A 1 125 ? -24.919 -4.878 33.453 1.00 89.81 125 SER A O 1
ATOM 1012 N N . LEU A 1 126 ? -23.085 -3.744 32.832 1.00 90.62 126 LEU A N 1
ATOM 1013 C CA . LEU A 1 126 ? -22.877 -3.112 34.132 1.00 90.62 126 LEU A CA 1
ATOM 1014 C C . LEU A 1 126 ? -23.928 -2.034 34.418 1.00 90.62 126 LEU A C 1
ATOM 1016 O O . LEU A 1 126 ? -24.367 -1.892 35.554 1.00 90.62 126 LEU A O 1
ATOM 1020 N N . GLU A 1 127 ? -24.349 -1.317 33.383 1.00 85.81 127 GLU A N 1
ATOM 1021 C CA . GLU A 1 127 ? -25.448 -0.359 33.430 1.00 85.81 127 GLU A CA 1
ATOM 1022 C C . GLU A 1 127 ? -26.767 -1.036 33.817 1.00 85.81 127 GLU A C 1
ATOM 1024 O O . GLU A 1 127 ? -27.389 -0.617 34.788 1.00 85.81 127 GLU A O 1
ATOM 1029 N N . LEU A 1 128 ? -27.125 -2.146 33.159 1.00 88.00 128 LEU A N 1
ATOM 1030 C CA . LEU A 1 128 ? -28.318 -2.934 33.501 1.00 88.00 128 LEU A CA 1
ATOM 1031 C C . LEU A 1 128 ? -28.286 -3.460 34.946 1.00 88.00 128 LEU A C 1
ATOM 1033 O O . LEU A 1 128 ? -29.288 -3.419 35.656 1.00 88.00 128 LEU A O 1
ATOM 1037 N N . LYS A 1 129 ? -27.121 -3.918 35.420 1.00 91.75 129 LYS A N 1
ATOM 1038 C CA . LYS A 1 129 ? -26.961 -4.338 36.823 1.00 91.75 129 LYS A CA 1
ATOM 1039 C C . LYS A 1 129 ? -27.141 -3.176 37.795 1.00 91.75 129 LYS A C 1
ATOM 1041 O O . LYS A 1 129 ? -27.671 -3.352 38.885 1.00 91.75 129 LYS A O 1
ATOM 1046 N N . MET A 1 130 ? -26.677 -1.987 37.426 1.00 89.31 130 MET A N 1
ATOM 1047 C CA . MET A 1 130 ? -26.809 -0.803 38.265 1.00 89.31 130 MET A CA 1
ATOM 1048 C C . MET A 1 130 ? -28.266 -0.344 38.369 1.00 89.31 130 MET A C 1
ATOM 1050 O O . MET A 1 130 ? -28.692 0.047 39.455 1.00 89.31 130 MET A O 1
ATOM 1054 N N . THR A 1 131 ? -29.032 -0.414 37.276 1.00 87.38 131 THR A N 1
ATOM 1055 C CA . THR A 1 131 ? -30.470 -0.115 37.303 1.00 87.38 131 THR A CA 1
ATOM 1056 C C . THR A 1 131 ? -31.233 -1.118 38.162 1.00 87.38 131 THR A C 1
ATOM 1058 O O . THR A 1 131 ? -32.008 -0.696 39.014 1.00 87.38 131 THR A O 1
ATOM 1061 N N . GLU A 1 132 ? -30.945 -2.416 38.024 1.00 91.81 132 GLU A N 1
ATOM 1062 C CA . GLU A 1 132 ? -31.554 -3.481 38.837 1.00 91.81 132 GLU A CA 1
ATOM 1063 C C . GLU A 1 132 ? -31.279 -3.284 40.338 1.00 91.81 132 GLU A C 1
ATOM 1065 O O . GLU A 1 132 ? -32.198 -3.278 41.157 1.00 91.81 132 GLU A O 1
ATOM 1070 N N . LEU A 1 133 ? -30.018 -3.037 40.711 1.00 91.88 133 LEU A N 1
ATOM 1071 C CA . LEU A 1 133 ? -29.648 -2.780 42.106 1.00 91.88 133 LEU A CA 1
ATOM 1072 C C . LEU A 1 133 ? -30.318 -1.520 42.661 1.00 91.88 133 LEU A C 1
ATOM 1074 O O . LEU A 1 133 ? -30.729 -1.503 43.818 1.00 91.88 133 LEU A O 1
ATOM 1078 N N . ASN A 1 134 ? -30.441 -0.464 41.856 1.00 89.69 134 ASN A N 1
ATOM 1079 C CA . ASN A 1 134 ? -31.128 0.750 42.277 1.00 89.69 134 ASN A CA 1
ATOM 1080 C C . ASN A 1 134 ? -32.622 0.503 42.532 1.00 89.69 134 ASN A C 1
ATOM 1082 O O . ASN A 1 134 ? -33.160 0.999 43.521 1.00 89.69 134 ASN A O 1
ATOM 1086 N N . GLU A 1 135 ? -33.294 -0.265 41.673 1.00 90.38 135 GLU A N 1
ATOM 1087 C CA . GLU A 1 135 ? -34.694 -0.649 41.880 1.00 90.38 135 GLU A CA 1
ATOM 1088 C C . GLU A 1 135 ? -34.880 -1.455 43.172 1.00 90.38 135 GLU A C 1
ATOM 1090 O O . GLU A 1 135 ? -35.805 -1.178 43.946 1.00 90.38 135 GLU A O 1
ATOM 1095 N N . GLU A 1 136 ? -33.966 -2.388 43.453 1.00 93.94 136 GLU A N 1
ATOM 1096 C CA . GLU A 1 136 ? -33.976 -3.174 44.688 1.00 93.94 136 GLU A CA 1
ATOM 1097 C C . GLU A 1 136 ? -33.724 -2.294 45.923 1.00 93.94 136 GLU A C 1
ATOM 1099 O O . GLU A 1 136 ? -34.478 -2.376 46.892 1.00 93.94 136 GLU A O 1
ATOM 1104 N N . ILE A 1 137 ? -32.759 -1.367 45.880 1.00 92.88 137 ILE A N 1
ATOM 1105 C CA . ILE A 1 137 ? -32.525 -0.391 46.963 1.00 92.88 137 ILE A CA 1
ATOM 1106 C C . ILE A 1 137 ? -33.769 0.471 47.196 1.00 92.88 137 ILE A C 1
ATOM 1108 O O . ILE A 1 137 ? -34.189 0.672 48.335 1.00 92.88 137 ILE A O 1
ATOM 1112 N N . GLN A 1 138 ? -34.404 0.962 46.129 1.00 90.94 138 GLN A N 1
ATOM 1113 C CA . GLN A 1 138 ? -35.624 1.762 46.236 1.00 90.94 138 GLN A CA 1
ATOM 1114 C C . GLN A 1 138 ? -36.749 0.978 46.912 1.00 90.94 138 GLN A C 1
ATOM 1116 O O . GLN A 1 138 ? -37.477 1.547 47.728 1.00 90.94 138 GLN A O 1
ATOM 1121 N N . LYS A 1 139 ? -36.891 -0.315 46.595 1.00 93.50 139 LYS A N 1
ATOM 1122 C CA . LYS A 1 139 ? -37.848 -1.224 47.236 1.00 93.50 139 LYS A CA 1
ATOM 1123 C C . LYS A 1 139 ? -37.509 -1.437 48.711 1.00 93.50 139 LYS A C 1
ATOM 1125 O O . LYS A 1 139 ? -38.384 -1.234 49.552 1.00 93.50 139 LYS A O 1
ATOM 1130 N N . GLN A 1 140 ? -36.253 -1.747 49.027 1.00 94.62 140 GLN A N 1
ATOM 1131 C CA . GLN A 1 140 ? -35.774 -1.931 50.398 1.00 94.62 140 GLN A CA 1
ATOM 1132 C C . GLN A 1 140 ? -35.992 -0.684 51.255 1.00 94.62 140 GLN A C 1
ATOM 1134 O O . GLN A 1 140 ? -36.491 -0.801 52.367 1.00 94.62 140 GLN A O 1
ATOM 1139 N N . LEU A 1 141 ? -35.742 0.517 50.724 1.00 93.44 141 LEU A N 1
ATOM 1140 C CA . LEU A 1 141 ? -36.023 1.772 51.428 1.00 93.44 141 LEU A CA 1
ATOM 1141 C C . LEU A 1 141 ? -37.516 1.952 51.747 1.00 93.44 141 LEU A C 1
ATOM 1143 O O . LEU A 1 141 ? -37.852 2.575 52.752 1.00 93.44 141 LEU A O 1
ATOM 1147 N N . ARG A 1 142 ? -38.446 1.439 50.921 1.00 92.00 142 ARG A N 1
ATOM 1148 C CA . ARG A 1 142 ? -39.885 1.482 51.263 1.00 92.00 142 ARG A CA 1
ATOM 1149 C C . ARG A 1 142 ? -40.252 0.486 52.344 1.00 92.00 142 ARG A C 1
ATOM 1151 O O . ARG A 1 142 ? -41.003 0.850 53.244 1.00 92.00 142 ARG A O 1
ATOM 1158 N N . GLU A 1 143 ? -39.734 -0.731 52.251 1.00 94.88 143 GLU A N 1
ATOM 1159 C CA . GLU A 1 143 ? -39.983 -1.765 53.256 1.00 94.88 143 GLU A CA 1
ATOM 1160 C C . GLU A 1 143 ? -39.384 -1.382 54.610 1.00 94.88 143 GLU A C 1
ATOM 1162 O O . GLU A 1 143 ? -40.025 -1.544 55.646 1.00 94.88 143 GLU A O 1
ATOM 1167 N N . LEU A 1 144 ? -38.194 -0.785 54.613 1.00 93.81 144 LEU A N 1
ATOM 1168 C CA . LEU A 1 144 ? -37.533 -0.349 55.833 1.00 93.81 144 LEU A CA 1
ATOM 1169 C C . LEU A 1 144 ? -38.308 0.794 56.506 1.00 93.81 144 LEU A C 1
ATOM 1171 O O . LEU A 1 144 ? -38.652 0.673 57.675 1.00 93.81 144 LEU A O 1
ATOM 1175 N N . LEU A 1 145 ? -38.732 1.819 55.755 1.00 92.25 145 LEU A N 1
ATOM 1176 C CA . LEU A 1 145 ? -39.610 2.871 56.290 1.00 92.25 145 LEU A CA 1
ATOM 1177 C C . LEU A 1 145 ? -40.925 2.297 56.852 1.00 92.25 145 LEU A C 1
ATOM 1179 O O . LEU A 1 145 ? -41.371 2.688 57.929 1.00 92.25 145 LEU A O 1
ATOM 1183 N N . ARG A 1 146 ? -41.558 1.356 56.139 1.00 93.44 146 ARG A N 1
ATOM 1184 C CA . ARG A 1 146 ? -42.811 0.722 56.580 1.00 93.44 146 ARG A CA 1
ATOM 1185 C C . ARG A 1 146 ? -42.625 -0.057 57.883 1.00 93.44 146 ARG A C 1
ATOM 1187 O O . ARG A 1 146 ? -43.431 0.095 58.799 1.00 93.44 146 ARG A O 1
ATOM 1194 N N . THR A 1 147 ? -41.585 -0.882 57.956 1.00 93.69 147 THR A N 1
ATOM 1195 C CA . THR A 1 147 ? -41.289 -1.699 59.140 1.00 93.69 147 THR A CA 1
ATOM 1196 C C . THR A 1 147 ? -40.884 -0.834 60.329 1.00 93.69 147 THR A C 1
ATOM 1198 O O . THR A 1 147 ? -41.311 -1.116 61.445 1.00 93.69 147 THR A O 1
ATOM 1201 N N . GLU A 1 148 ? -40.152 0.259 60.114 1.00 91.12 148 GLU A N 1
ATOM 1202 C CA . GLU A 1 148 ? -39.781 1.176 61.192 1.00 91.12 148 GLU A CA 1
ATOM 1203 C C . GLU A 1 148 ? -41.001 1.894 61.786 1.00 91.12 148 GLU A C 1
ATOM 1205 O O . GLU A 1 148 ? -41.157 1.944 63.009 1.00 91.12 148 GLU A O 1
ATOM 1210 N N . VAL A 1 149 ? -41.922 2.367 60.936 1.00 91.62 149 VAL A N 1
ATOM 1211 C CA . VAL A 1 149 ? -43.211 2.937 61.370 1.00 91.62 149 VAL A CA 1
ATOM 1212 C C . VAL A 1 149 ? -44.033 1.913 62.157 1.00 91.62 149 VAL A C 1
ATOM 1214 O O . VAL A 1 149 ? -44.589 2.242 63.207 1.00 91.62 149 VAL A O 1
ATOM 1217 N N . GLU A 1 150 ? -44.084 0.663 61.695 1.00 92.50 150 GLU A N 1
ATOM 1218 C CA . GLU A 1 150 ? -44.796 -0.421 62.378 1.00 92.50 150 GLU A CA 1
ATOM 1219 C C . GLU A 1 150 ? -44.190 -0.737 63.755 1.00 92.50 150 GLU A C 1
ATOM 1221 O O . GLU A 1 150 ? -44.915 -0.842 64.748 1.00 92.50 150 GLU A O 1
ATOM 1226 N N . VAL A 1 151 ? -42.862 -0.844 63.845 1.00 90.81 151 VAL A N 1
ATOM 1227 C CA . VAL A 1 151 ? -42.143 -1.079 65.105 1.00 90.81 151 VAL A CA 1
ATOM 1228 C C . VAL A 1 151 ? -42.352 0.082 66.075 1.00 90.81 151 VAL A C 1
ATOM 1230 O O . VAL A 1 151 ? -42.634 -0.152 67.251 1.00 90.81 151 VAL A O 1
ATOM 1233 N N . ASN A 1 152 ? -42.289 1.326 65.598 1.00 89.19 152 ASN A N 1
ATOM 1234 C CA . ASN A 1 152 ? -42.547 2.506 66.421 1.00 89.19 152 ASN A CA 1
ATOM 1235 C C . ASN A 1 152 ? -43.974 2.522 66.980 1.00 89.19 152 ASN A C 1
ATOM 1237 O O . ASN A 1 152 ? -44.174 2.789 68.167 1.00 89.19 152 ASN A O 1
ATOM 1241 N N . MET A 1 153 ? -44.962 2.181 66.149 1.00 88.69 153 MET A N 1
ATOM 1242 C CA . MET A 1 153 ? -46.350 2.058 66.584 1.00 88.69 153 MET A CA 1
ATOM 1243 C C . MET A 1 153 ? -46.494 0.985 67.670 1.00 88.69 153 MET A C 1
ATOM 1245 O O . MET A 1 153 ? -47.100 1.253 68.706 1.00 88.69 153 MET A O 1
ATOM 1249 N N . ARG A 1 154 ? -45.873 -0.190 67.488 1.00 88.88 154 ARG A N 1
ATOM 1250 C CA . ARG A 1 154 ? -45.873 -1.275 68.487 1.00 88.88 154 ARG A CA 1
ATOM 1251 C C . ARG A 1 154 ? -45.202 -0.866 69.801 1.00 88.88 154 ARG A C 1
ATOM 1253 O O . ARG A 1 154 ? -45.757 -1.125 70.864 1.00 88.88 154 ARG A O 1
ATOM 1260 N N . LEU A 1 155 ? -44.058 -0.182 69.742 1.00 89.12 155 LEU A N 1
ATOM 1261 C CA . LEU A 1 155 ? -43.369 0.371 70.917 1.00 89.12 155 LEU A CA 1
ATOM 1262 C C . LEU A 1 155 ? -44.258 1.354 71.688 1.00 89.12 155 LEU A C 1
ATOM 1264 O O . LEU A 1 155 ? -44.343 1.274 72.913 1.00 89.12 155 LEU A O 1
ATOM 1268 N N . ARG A 1 156 ? -44.964 2.247 70.981 1.00 85.31 156 ARG A N 1
ATOM 1269 C CA . ARG A 1 156 ? -45.919 3.177 71.603 1.00 85.31 156 ARG A CA 1
ATOM 1270 C C . ARG A 1 156 ? -47.110 2.457 72.227 1.00 85.31 156 ARG A C 1
ATOM 1272 O O . ARG A 1 156 ? -47.531 2.847 73.311 1.00 85.31 156 ARG A O 1
ATOM 1279 N N . SER A 1 157 ? -47.629 1.398 71.604 1.00 87.62 157 SER A N 1
ATOM 1280 C CA . SER A 1 157 ? -48.714 0.593 72.183 1.00 87.62 157 SER A CA 1
ATOM 1281 C C . SER A 1 157 ? -48.329 -0.042 73.525 1.00 87.62 157 SER A C 1
ATOM 1283 O O . SER A 1 157 ? -49.177 -0.144 74.409 1.00 87.62 157 SER A O 1
ATOM 1285 N N . CYS A 1 158 ? -47.055 -0.392 73.730 1.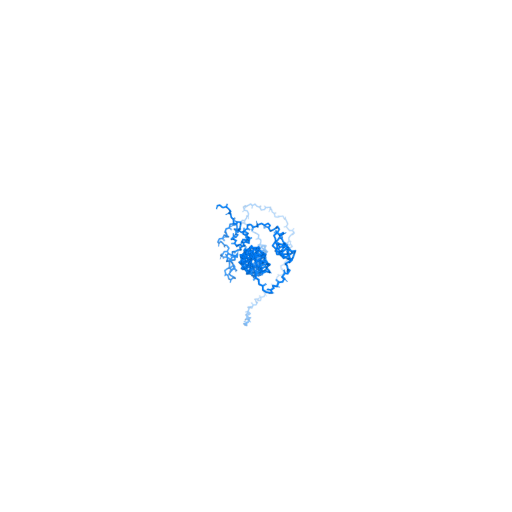00 86.88 158 CYS A N 1
ATOM 1286 C CA . CYS A 1 158 ? -46.574 -0.943 74.999 1.00 86.88 158 CYS A CA 1
ATOM 1287 C C . CYS A 1 158 ? -46.600 0.059 76.167 1.00 86.88 158 CYS A C 1
ATOM 1289 O O . CYS A 1 158 ? -46.629 -0.378 77.313 1.00 86.88 158 CYS A O 1
ATOM 1291 N N . LEU A 1 159 ? -46.645 1.379 75.929 1.00 84.75 159 LEU A N 1
ATOM 1292 C CA . LEU A 1 159 ? -46.703 2.385 77.008 1.00 84.75 159 LEU A CA 1
ATOM 1293 C C . LEU A 1 159 ? -47.948 2.241 77.897 1.00 84.75 159 LEU A C 1
ATOM 1295 O O . LEU A 1 159 ? -47.912 2.622 79.062 1.00 84.75 159 LEU A O 1
ATOM 1299 N N . GLY A 1 160 ? -49.040 1.687 77.362 1.00 81.56 160 GLY A N 1
ATOM 1300 C CA . GLY A 1 160 ? -50.262 1.411 78.124 1.00 81.56 160 GLY A CA 1
ATOM 1301 C C . GLY A 1 160 ? -50.276 0.053 78.833 1.00 81.56 160 GLY A C 1
ATOM 1302 O O . GLY A 1 160 ? -51.223 -0.236 79.558 1.00 81.56 160 GLY A O 1
ATOM 1303 N N . SER A 1 161 ? -49.275 -0.802 78.608 1.00 86.25 161 SER A N 1
ATOM 1304 C CA . SER A 1 161 ? -49.249 -2.186 79.113 1.00 86.25 161 SER A CA 1
ATOM 1305 C C . SER A 1 161 ? -47.980 -2.544 79.893 1.00 86.25 161 SER A C 1
ATOM 1307 O O . SER A 1 161 ? -47.994 -3.498 80.666 1.00 86.25 161 SER A O 1
ATOM 1309 N N . CYS A 1 162 ? -46.889 -1.799 79.720 1.00 86.38 162 CYS A N 1
ATOM 1310 C CA . CYS A 1 162 ? -45.593 -2.051 80.344 1.00 86.38 162 CYS A CA 1
ATOM 1311 C C . CYS A 1 162 ? -45.240 -0.960 81.365 1.00 86.38 162 CYS A C 1
ATOM 1313 O O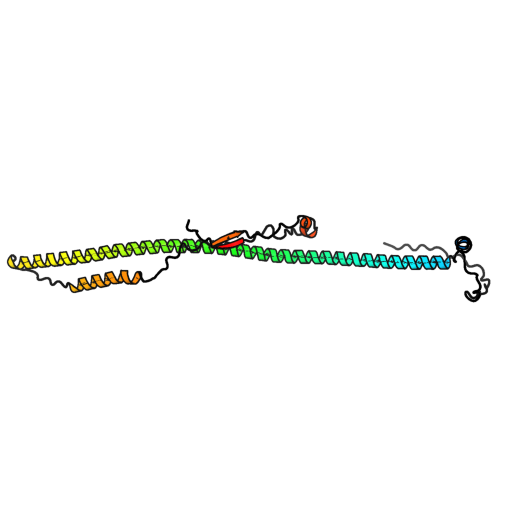 . CYS A 1 162 ? -45.655 0.188 81.240 1.00 86.38 162 CYS A O 1
ATOM 1315 N N . GLN A 1 163 ? -44.434 -1.317 82.371 1.00 83.50 163 GLN A N 1
ATOM 1316 C CA . GLN A 1 163 ? -44.025 -0.405 83.450 1.00 83.50 163 GLN A CA 1
ATOM 1317 C C . GLN A 1 163 ? -43.091 0.720 82.967 1.00 83.50 163 GLN A C 1
ATOM 1319 O O . GLN A 1 163 ? -43.076 1.807 83.539 1.00 83.50 163 GLN A O 1
ATOM 1324 N N . THR A 1 164 ? -42.326 0.465 81.905 1.00 81.38 164 THR A N 1
ATOM 1325 C CA . THR A 1 164 ? -41.494 1.443 81.200 1.00 81.38 164 THR A CA 1
ATOM 1326 C C . THR A 1 164 ? -41.685 1.275 79.696 1.00 81.38 164 THR A C 1
ATOM 1328 O O . THR A 1 164 ? -41.939 0.173 79.208 1.00 81.38 164 THR A O 1
ATOM 1331 N N . GLY A 1 165 ? -41.562 2.369 78.947 1.00 71.75 165 GLY A N 1
ATOM 1332 C CA . GLY A 1 165 ? -41.591 2.334 77.490 1.00 71.75 165 GLY A CA 1
ATOM 1333 C C . GLY A 1 165 ? -40.578 3.298 76.897 1.00 71.75 165 GLY A C 1
ATOM 1334 O O . GLY A 1 165 ? -40.296 4.357 77.458 1.00 71.75 165 GLY A O 1
ATOM 1335 N N . SER A 1 166 ? -40.009 2.904 75.763 1.00 74.88 166 SER A N 1
ATOM 1336 C CA . SER A 1 166 ? -39.030 3.695 75.025 1.00 74.88 166 SER A CA 1
ATOM 1337 C C . SER A 1 166 ? -39.739 4.531 73.963 1.00 74.88 166 SER A C 1
ATOM 1339 O O . SER A 1 166 ? -40.460 3.991 73.124 1.00 74.88 166 SER A O 1
ATOM 1341 N N . SER A 1 167 ? -39.520 5.846 73.962 1.00 72.50 167 SER A N 1
ATOM 1342 C CA . SER A 1 167 ? -39.958 6.720 72.873 1.00 72.50 167 SER A CA 1
ATOM 1343 C C . SER A 1 167 ? -38.864 6.802 71.811 1.00 72.50 167 SER A C 1
ATOM 1345 O O . SER A 1 167 ? -37.841 7.451 72.020 1.00 72.50 167 SER A O 1
ATOM 1347 N N . VAL A 1 168 ? -39.081 6.152 70.672 1.00 78.38 168 VAL A N 1
ATOM 1348 C CA . VAL A 1 168 ? -38.240 6.319 69.480 1.00 78.38 168 VAL A CA 1
ATOM 1349 C C . VAL A 1 168 ? -38.854 7.420 68.610 1.00 78.38 168 VAL A C 1
ATOM 1351 O O . VAL A 1 168 ? -40.072 7.447 68.414 1.00 78.38 168 VAL A O 1
ATOM 1354 N N . SER A 1 169 ? -38.029 8.341 68.113 1.00 78.06 169 SER A N 1
ATOM 1355 C CA . SER A 1 169 ? -38.437 9.346 67.127 1.00 78.06 169 SER A CA 1
ATOM 1356 C C . SER A 1 169 ? -38.076 8.847 65.734 1.00 78.06 169 SER A C 1
ATOM 1358 O O . SER A 1 169 ? -36.952 8.403 65.531 1.00 78.06 169 SER A O 1
ATOM 1360 N N . LEU A 1 170 ? -39.027 8.910 64.803 1.00 83.44 170 LEU A N 1
ATOM 1361 C CA . LEU A 1 170 ? -38.816 8.592 63.391 1.00 83.44 170 LEU A CA 1
ATOM 1362 C C . LEU A 1 170 ? -38.762 9.889 62.595 1.00 83.44 170 LEU A C 1
ATOM 1364 O O . LEU A 1 170 ? -39.651 10.725 62.771 1.00 83.44 170 LEU A O 1
ATOM 1368 N N . ASP A 1 171 ? -37.777 10.017 61.709 1.00 86.25 171 ASP A N 1
ATOM 1369 C CA . ASP A 1 171 ? -37.712 11.102 60.732 1.00 86.25 171 ASP A CA 1
ATOM 1370 C C . ASP A 1 171 ? -38.001 10.570 59.311 1.00 86.25 171 ASP A C 1
ATOM 1372 O O . ASP A 1 171 ? -37.159 9.907 58.702 1.00 86.25 171 ASP A O 1
ATOM 1376 N N . PRO A 1 172 ? -39.207 10.802 58.762 1.00 82.88 172 PRO A N 1
ATOM 1377 C CA . PRO A 1 172 ? -39.543 10.381 57.406 1.00 82.88 172 PRO A CA 1
ATOM 1378 C C . PRO A 1 172 ? -38.831 11.199 56.309 1.00 82.88 172 PRO A C 1
ATOM 1380 O O . PRO A 1 172 ? -38.758 10.722 55.172 1.00 82.88 172 PRO A O 1
ATOM 1383 N N . GLU A 1 173 ? -38.297 12.389 56.612 1.00 88.25 173 GLU A N 1
ATOM 1384 C CA . GLU A 1 173 ? -37.595 13.237 55.634 1.00 88.25 173 GLU A CA 1
ATOM 1385 C C . GLU A 1 173 ? -36.220 12.670 55.252 1.00 88.25 173 GLU A C 1
ATOM 1387 O O . GLU A 1 173 ? -35.795 12.774 54.095 1.00 88.25 173 GLU A O 1
ATOM 1392 N N . ASP A 1 174 ? -35.558 11.967 56.172 1.00 88.50 174 ASP A N 1
ATOM 1393 C CA . ASP A 1 174 ? -34.300 11.266 55.895 1.00 88.50 174 ASP A CA 1
ATOM 1394 C C . ASP A 1 174 ? -34.488 10.197 54.805 1.00 88.50 174 ASP A C 1
ATOM 1396 O O . ASP A 1 174 ? -33.703 10.092 53.855 1.00 88.50 174 ASP A O 1
ATOM 1400 N N . TYR A 1 175 ? -35.595 9.450 54.868 1.00 89.81 175 TYR A N 1
ATOM 1401 C CA . TYR A 1 175 ? -35.951 8.452 53.857 1.00 89.81 175 TYR A CA 1
ATOM 1402 C C . TYR A 1 175 ? -36.323 9.073 52.509 1.00 89.81 175 TYR A C 1
ATOM 1404 O O . TYR A 1 175 ? -35.994 8.509 51.457 1.00 89.81 175 TYR A O 1
ATOM 1412 N N . ALA A 1 176 ? -36.997 10.227 52.515 1.00 88.56 176 ALA A N 1
ATOM 1413 C CA . ALA A 1 176 ? -37.307 10.973 51.298 1.00 88.56 176 ALA A CA 1
ATOM 1414 C C . ALA A 1 176 ? -36.022 11.466 50.612 1.00 88.56 176 ALA A C 1
ATOM 1416 O O . ALA A 1 176 ? -35.851 11.292 49.400 1.00 88.56 176 ALA A O 1
ATOM 1417 N N . THR A 1 177 ? -35.078 11.978 51.403 1.00 91.19 177 THR A N 1
ATOM 1418 C CA . THR A 1 177 ? -33.766 12.439 50.939 1.00 91.19 177 THR A CA 1
ATOM 1419 C C . THR A 1 177 ? -32.944 11.294 50.349 1.00 91.19 177 THR A C 1
ATOM 1421 O O . THR A 1 177 ? -32.432 11.417 49.233 1.00 91.19 177 THR A O 1
ATOM 1424 N N . LEU A 1 178 ? -32.874 10.145 51.032 1.00 89.38 178 LEU A N 1
ATOM 1425 C CA . LEU A 1 178 ? -32.185 8.949 50.533 1.00 89.38 178 LEU A CA 1
ATOM 1426 C C . LEU A 1 178 ? -32.781 8.447 49.214 1.00 89.38 178 LEU A C 1
ATOM 1428 O O . LEU A 1 178 ? -32.039 8.144 48.276 1.00 89.38 178 LEU A O 1
ATOM 1432 N N . ARG A 1 179 ? -34.113 8.406 49.081 1.00 87.88 179 ARG A N 1
ATOM 1433 C CA . ARG A 1 179 ? -34.749 8.024 47.809 1.00 87.88 179 ARG A CA 1
ATOM 1434 C C . ARG A 1 179 ? -34.416 8.988 46.682 1.00 87.88 179 ARG A C 1
ATOM 1436 O O . ARG A 1 179 ? -34.120 8.527 45.579 1.00 87.88 179 ARG A O 1
ATOM 1443 N N . PHE A 1 180 ? -34.457 10.290 46.952 1.00 88.69 180 PHE A N 1
ATOM 1444 C CA . PHE A 1 180 ? -34.149 11.323 45.968 1.00 88.69 180 PHE A CA 1
ATOM 1445 C C . PHE A 1 180 ? -32.693 11.244 45.500 1.00 88.69 180 PHE A C 1
ATOM 1447 O O . PHE A 1 180 ? -32.420 11.273 44.299 1.00 88.69 180 PHE A O 1
ATOM 1454 N N . GLN A 1 181 ? -31.752 11.077 46.431 1.00 87.12 181 GLN A N 1
ATOM 1455 C CA . GLN A 1 181 ? -30.336 10.898 46.108 1.00 87.12 181 GLN A CA 1
ATOM 1456 C C . GLN A 1 181 ? -30.106 9.641 45.266 1.00 87.12 181 GLN A C 1
ATOM 1458 O O . GLN A 1 181 ? -29.416 9.704 44.250 1.00 87.12 181 GLN A O 1
ATOM 1463 N N . THR A 1 182 ? -30.728 8.520 45.637 1.00 85.31 182 THR A N 1
ATOM 1464 C CA . THR A 1 182 ? -30.559 7.253 44.912 1.00 85.31 182 THR A CA 1
ATOM 1465 C C . THR A 1 182 ? -31.181 7.324 43.506 1.00 85.31 182 THR A C 1
ATOM 1467 O O . THR A 1 182 ? -30.567 6.887 42.538 1.00 85.31 182 THR A O 1
ATOM 1470 N N . GLY A 1 183 ? -32.340 7.977 43.348 1.00 82.00 183 GLY A N 1
ATOM 1471 C CA . GLY A 1 183 ? -32.960 8.221 42.036 1.00 82.00 183 GLY A CA 1
ATOM 1472 C C . GLY A 1 183 ? -32.099 9.082 41.101 1.00 82.00 183 GLY A C 1
ATOM 1473 O O . GLY A 1 183 ? -31.919 8.747 39.930 1.00 82.00 183 GLY A O 1
ATOM 1474 N N . GLN A 1 184 ? -31.471 10.137 41.629 1.00 81.44 184 GLN A N 1
ATOM 1475 C CA . GLN A 1 184 ? -30.595 11.013 40.842 1.00 81.44 184 GLN A CA 1
ATOM 1476 C C . GLN A 1 184 ? -29.346 10.315 40.277 1.00 81.44 184 GLN A C 1
ATOM 1478 O O . GLN A 1 184 ? -28.827 10.736 39.238 1.00 81.44 184 GLN A O 1
ATOM 1483 N N . ILE A 1 185 ? -28.835 9.274 40.946 1.00 79.38 185 ILE A N 1
ATOM 1484 C CA . ILE A 1 185 ? -27.651 8.520 40.495 1.00 79.38 185 ILE A CA 1
ATOM 1485 C C . ILE A 1 185 ? -27.917 7.828 39.146 1.00 79.38 185 ILE A C 1
ATOM 1487 O O . ILE A 1 185 ? -27.007 7.693 38.325 1.00 79.38 185 ILE A O 1
ATOM 1491 N N . VAL A 1 186 ? -29.162 7.416 38.914 1.00 72.44 186 VAL A N 1
ATOM 1492 C CA . VAL A 1 186 ? -29.607 6.736 37.695 1.00 72.44 186 VAL A CA 1
ATOM 1493 C C . VAL A 1 186 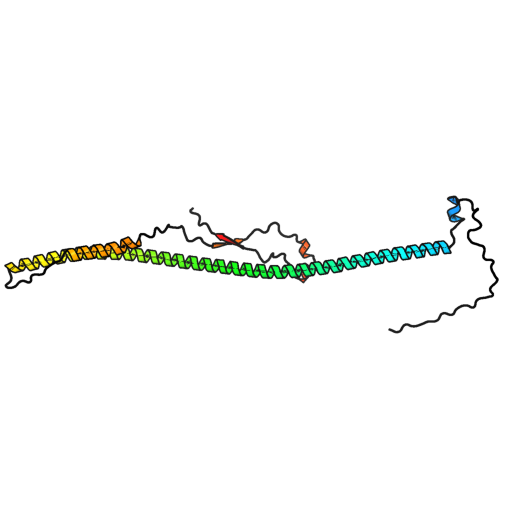? -29.920 7.759 36.600 1.00 72.44 186 VAL A C 1
ATOM 1495 O O . VAL A 1 186 ? -29.373 7.663 35.505 1.00 72.44 186 VAL A O 1
ATOM 1498 N N . GLU A 1 187 ? -30.681 8.815 36.905 1.00 68.69 187 GLU A N 1
ATOM 1499 C CA . GLU A 1 187 ? -31.079 9.841 35.922 1.00 68.69 187 GLU A CA 1
ATOM 1500 C C . GLU A 1 187 ? -29.906 10.615 35.300 1.00 68.69 187 GLU A C 1
ATOM 1502 O O . GLU A 1 187 ? -29.959 10.994 34.128 1.00 68.69 187 GLU A O 1
ATOM 1507 N N . LYS A 1 188 ? -28.817 10.840 36.047 1.00 65.25 188 LYS A N 1
ATOM 1508 C CA . LYS A 1 188 ? -27.630 11.532 35.513 1.00 65.25 188 LYS A CA 1
ATOM 1509 C C . LYS A 1 188 ? -26.857 10.713 34.472 1.00 65.25 188 LYS A C 1
ATOM 1511 O O . LYS A 1 188 ? -26.072 11.305 33.735 1.00 65.25 188 LYS A O 1
ATOM 1516 N N . LYS A 1 189 ? -27.057 9.391 34.389 1.00 60.25 189 LYS A N 1
ATOM 1517 C CA . LYS A 1 189 ? -26.304 8.513 33.473 1.00 60.25 189 LYS A CA 1
ATOM 1518 C C . LYS A 1 189 ? -26.934 8.355 32.087 1.00 60.25 189 LYS A C 1
ATOM 1520 O O . LYS A 1 189 ? -26.192 8.168 31.132 1.00 60.25 189 LYS A O 1
ATOM 1525 N N . PHE A 1 190 ? -28.248 8.528 31.949 1.00 56.56 190 PHE A N 1
ATOM 1526 C CA . PHE A 1 190 ? -28.964 8.317 30.678 1.00 56.56 190 PHE A CA 1
ATOM 1527 C C . PHE A 1 190 ? -28.976 9.525 29.729 1.00 56.56 190 PHE A C 1
ATOM 1529 O O . PHE A 1 190 ? -29.609 9.476 28.682 1.00 56.56 190 PHE A O 1
ATOM 1536 N N . LYS A 1 191 ? -28.275 10.617 30.067 1.00 49.16 191 LYS A N 1
ATOM 1537 C CA . LYS A 1 191 ? -28.179 11.827 29.227 1.00 49.16 191 LYS A CA 1
ATOM 1538 C C . LYS A 1 191 ? -26.994 11.836 28.261 1.00 49.16 191 LYS A C 1
ATOM 1540 O O . LYS A 1 191 ? -26.713 12.871 27.662 1.00 49.16 191 LYS A O 1
ATOM 1545 N N . SER A 1 192 ? -26.285 10.722 28.092 1.00 49.69 192 SER A N 1
ATOM 1546 C CA . SER A 1 192 ? -25.573 10.540 26.833 1.00 49.69 192 SER A CA 1
ATOM 1547 C C . SER A 1 192 ? -26.597 10.031 25.832 1.00 49.69 192 SER A C 1
ATOM 1549 O O . SER A 1 192 ? -26.897 8.838 25.832 1.00 49.69 192 SER A O 1
ATOM 1551 N N . ASP A 1 193 ? -27.123 10.935 25.005 1.00 46.22 193 ASP A N 1
ATOM 1552 C CA . ASP A 1 193 ? -27.676 10.604 23.691 1.00 46.22 193 ASP A CA 1
ATOM 1553 C C . ASP A 1 193 ? -26.573 9.896 22.894 1.00 46.22 193 ASP A C 1
ATOM 1555 O O . ASP A 1 193 ? -25.883 10.466 22.049 1.00 46.22 193 ASP A O 1
ATOM 1559 N N . ALA A 1 194 ? -26.323 8.636 23.228 1.00 47.59 194 ALA A N 1
ATOM 1560 C CA . ALA A 1 194 ? -25.581 7.751 22.379 1.00 47.59 194 ALA A CA 1
ATOM 1561 C C . ALA A 1 194 ? -26.570 7.415 21.276 1.00 47.59 194 ALA A C 1
ATOM 1563 O O . ALA A 1 194 ? -27.367 6.489 21.412 1.00 47.59 194 ALA A O 1
ATOM 1564 N N . VAL A 1 195 ? -26.521 8.216 20.201 1.00 49.12 195 VAL A N 1
ATOM 1565 C CA . VAL A 1 195 ? -26.748 7.734 18.834 1.00 49.12 195 VAL A CA 1
ATOM 1566 C C . VAL A 1 195 ? -26.377 6.268 18.867 1.00 49.12 195 VAL A C 1
ATOM 1568 O O . VAL A 1 195 ? -25.227 5.994 19.184 1.00 49.12 195 VAL A O 1
ATOM 1571 N N . GLU A 1 196 ? -27.326 5.356 18.697 1.00 57.94 196 GLU A N 1
ATOM 1572 C CA . GLU A 1 196 ? -27.031 3.939 18.555 1.00 57.94 196 GLU A CA 1
ATOM 1573 C C . GLU A 1 196 ? -26.463 3.808 17.145 1.00 57.94 196 GLU A C 1
ATOM 1575 O O . GLU A 1 196 ? -27.246 3.789 16.195 1.00 57.94 196 GLU A O 1
ATOM 1580 N N . PRO A 1 197 ? -25.129 3.823 16.932 1.00 54.22 197 PRO A N 1
ATOM 1581 C CA . PRO A 1 197 ? -24.626 3.647 15.598 1.00 54.22 197 PRO A CA 1
ATOM 1582 C C . PRO A 1 197 ? -24.484 2.135 15.488 1.00 54.22 197 PRO A C 1
ATOM 1584 O O . PRO A 1 197 ? -23.716 1.499 16.224 1.00 54.22 197 PRO A O 1
ATOM 1587 N N . GLU A 1 198 ? -25.310 1.565 14.624 1.00 60.47 198 GLU A N 1
ATOM 1588 C CA . GLU A 1 198 ? -25.003 0.359 13.867 1.00 60.47 198 GLU A CA 1
ATOM 1589 C C . GLU A 1 198 ? -23.533 -0.056 13.991 1.00 60.47 198 GLU A C 1
ATOM 1591 O O . GLU A 1 198 ? -22.640 0.770 13.800 1.00 60.47 198 GLU A O 1
ATOM 1596 N N . MET A 1 199 ? -23.324 -1.318 14.388 1.00 60.88 199 MET A N 1
ATOM 1597 C CA . MET A 1 199 ? -22.046 -2.038 14.456 1.00 60.88 199 MET A CA 1
ATOM 1598 C C . MET A 1 199 ? -20.829 -1.222 14.009 1.00 60.88 199 MET A C 1
ATOM 1600 O O . MET A 1 199 ? -20.736 -0.870 12.838 1.00 60.88 199 MET A O 1
ATOM 1604 N N . VAL A 1 200 ? -19.870 -1.002 14.923 1.00 65.88 200 VAL A N 1
ATOM 1605 C CA . VAL A 1 200 ? -18.563 -0.388 14.611 1.00 65.88 200 VAL A CA 1
ATOM 1606 C C . VAL A 1 200 ? -18.095 -0.882 13.232 1.00 65.88 200 VAL A C 1
ATOM 1608 O O . VAL A 1 200 ? -17.926 -2.100 13.090 1.00 65.88 200 VAL A O 1
ATOM 1611 N N . PRO A 1 201 ? -17.961 0.010 12.228 1.00 71.12 201 PRO A N 1
ATOM 1612 C CA . PRO A 1 201 ? -17.714 -0.396 10.851 1.00 71.12 201 PRO A CA 1
ATOM 1613 C C . PRO A 1 201 ? -16.490 -1.301 10.775 1.00 71.12 201 PRO A C 1
ATOM 1615 O O . PRO A 1 201 ? -15.437 -0.962 11.322 1.00 71.12 201 PRO A O 1
ATOM 1618 N N . GLN A 1 202 ? -16.624 -2.458 10.123 1.00 76.75 202 GLN A N 1
ATOM 1619 C CA . GLN A 1 202 ? -15.480 -3.339 9.922 1.00 76.75 202 GLN A CA 1
ATOM 1620 C C . GLN A 1 202 ? -14.654 -2.810 8.759 1.00 76.75 202 GLN A C 1
ATOM 1622 O O . GLN A 1 202 ? -15.169 -2.531 7.681 1.00 76.75 202 GLN A O 1
ATOM 1627 N N . ILE A 1 203 ? -13.357 -2.661 8.993 1.00 82.56 203 ILE A N 1
ATOM 1628 C CA . ILE A 1 203 ? -12.404 -2.308 7.951 1.00 82.56 203 ILE A CA 1
ATOM 1629 C C . ILE A 1 203 ? -11.892 -3.610 7.338 1.00 82.56 203 ILE A C 1
ATOM 1631 O O . ILE A 1 203 ? -11.425 -4.489 8.061 1.00 82.56 203 ILE A O 1
ATOM 1635 N N . ARG A 1 204 ? -11.969 -3.733 6.011 1.00 80.31 204 ARG A N 1
ATOM 1636 C CA . ARG A 1 204 ? -11.449 -4.881 5.260 1.00 80.31 204 ARG A CA 1
ATOM 1637 C C . ARG A 1 204 ? -10.613 -4.437 4.075 1.00 80.31 204 ARG A C 1
ATOM 1639 O O . ARG A 1 204 ? -10.650 -3.283 3.655 1.00 80.31 204 ARG A O 1
ATOM 1646 N N . THR A 1 205 ? -9.839 -5.371 3.541 1.00 80.31 205 THR A N 1
ATOM 1647 C CA . THR A 1 205 ? -9.116 -5.181 2.291 1.00 80.31 205 THR A CA 1
ATOM 1648 C C . THR A 1 205 ? -9.822 -5.874 1.135 1.00 80.31 205 THR A C 1
ATOM 1650 O O . THR A 1 205 ? -10.208 -7.037 1.235 1.00 80.31 205 THR A O 1
ATOM 1653 N N . ALA A 1 206 ? -9.959 -5.165 0.018 1.00 80.38 206 ALA A N 1
ATOM 1654 C CA . ALA A 1 206 ? -10.463 -5.694 -1.241 1.00 80.38 206 ALA A CA 1
ATOM 1655 C C . ALA A 1 206 ? -9.359 -5.650 -2.312 1.00 80.38 206 ALA A C 1
ATOM 1657 O O . ALA A 1 206 ? -8.568 -4.701 -2.342 1.00 80.38 206 ALA A O 1
ATOM 1658 N N . PRO A 1 207 ? -9.252 -6.661 -3.190 1.00 79.56 207 PRO A N 1
ATOM 1659 C CA . PRO A 1 207 ? -8.322 -6.614 -4.311 1.00 79.56 207 PRO A CA 1
ATOM 1660 C C . PRO A 1 207 ? -8.722 -5.507 -5.295 1.00 79.56 207 PRO A C 1
ATOM 1662 O O . PRO A 1 207 ? -9.897 -5.350 -5.619 1.00 79.56 207 PRO A O 1
ATOM 1665 N N . VAL A 1 208 ? -7.741 -4.749 -5.785 1.00 78.62 208 VAL A N 1
ATOM 1666 C CA . VAL A 1 208 ? -7.957 -3.735 -6.827 1.00 78.62 208 VAL A CA 1
ATOM 1667 C C . VAL A 1 208 ? -7.740 -4.358 -8.202 1.00 78.62 208 VAL A C 1
ATOM 1669 O O . VAL A 1 208 ? -6.748 -5.055 -8.412 1.00 78.62 208 VAL A O 1
ATOM 1672 N N . ASP A 1 209 ? -8.645 -4.079 -9.141 1.00 75.19 209 ASP A N 1
ATOM 1673 C CA . ASP A 1 209 ? -8.482 -4.462 -10.545 1.00 75.19 209 ASP A CA 1
ATOM 1674 C C . ASP A 1 209 ? -7.506 -3.505 -11.256 1.00 75.19 209 ASP A C 1
ATOM 1676 O O . ASP A 1 209 ? -7.722 -2.290 -11.293 1.00 75.19 209 ASP A O 1
ATOM 1680 N N . PHE A 1 210 ? -6.413 -4.050 -11.795 1.00 67.75 210 PHE A N 1
ATOM 1681 C CA . PHE A 1 210 ? -5.335 -3.309 -12.459 1.00 67.75 210 PHE A CA 1
ATOM 1682 C C . PHE A 1 210 ? -5.401 -3.456 -13.981 1.00 67.75 210 PHE A C 1
ATOM 1684 O O . PHE A 1 210 ? -4.410 -3.762 -14.633 1.00 67.75 210 PHE A O 1
ATOM 1691 N N . GLY A 1 211 ? -6.568 -3.183 -14.564 1.00 68.88 211 GLY A N 1
ATOM 1692 C CA . GLY A 1 211 ? -6.716 -3.114 -16.016 1.00 68.88 211 GLY A CA 1
ATOM 1693 C C . GLY A 1 211 ? -6.330 -4.418 -16.735 1.00 68.88 211 GLY A C 1
ATOM 1694 O O . GLY A 1 211 ? -6.336 -5.492 -16.137 1.00 68.88 211 GLY A O 1
ATOM 1695 N N . PRO A 1 212 ? -6.043 -4.364 -18.046 1.00 76.75 212 PRO A N 1
ATOM 1696 C CA . PRO A 1 212 ? -5.747 -5.568 -18.812 1.00 76.75 212 PRO A CA 1
ATOM 1697 C C . PRO A 1 212 ? -4.415 -6.196 -18.386 1.00 76.75 212 PRO A C 1
ATOM 1699 O O . PRO A 1 212 ? -3.425 -5.496 -18.165 1.00 76.75 212 PRO A O 1
ATOM 1702 N N . GLU A 1 213 ? -4.390 -7.528 -18.343 1.00 77.75 213 GLU A N 1
ATOM 1703 C CA . GLU A 1 213 ? -3.191 -8.309 -18.041 1.00 77.75 213 GLU A CA 1
ATOM 1704 C C . GLU A 1 213 ? -2.051 -7.953 -19.016 1.00 77.75 213 GLU A C 1
ATOM 1706 O O . GLU A 1 213 ? -2.283 -7.807 -20.226 1.00 77.75 213 GLU A O 1
ATOM 1711 N N . PRO A 1 214 ? -0.814 -7.771 -18.523 1.00 79.56 214 PRO A N 1
ATOM 1712 C CA . PRO A 1 214 ? 0.289 -7.377 -19.380 1.00 79.56 214 PRO A CA 1
ATOM 1713 C C . PRO A 1 214 ? 0.614 -8.456 -20.424 1.00 79.56 214 PRO A C 1
ATOM 1715 O O . PRO A 1 214 ? 0.616 -9.655 -20.155 1.00 79.56 214 PRO A O 1
ATOM 1718 N N . SER A 1 215 ? 0.928 -8.014 -21.645 1.00 82.44 215 SER A N 1
ATOM 1719 C CA . SER A 1 215 ? 1.233 -8.908 -22.770 1.00 82.44 215 SER A CA 1
ATOM 1720 C C . SER A 1 215 ? 2.433 -9.818 -22.474 1.00 82.44 215 SER A C 1
ATOM 1722 O O . SER A 1 215 ? 3.486 -9.310 -22.107 1.00 82.44 215 SER A O 1
ATOM 1724 N N . PRO A 1 216 ? 2.387 -11.132 -22.750 1.00 84.50 216 PRO A N 1
ATOM 1725 C CA . PRO A 1 216 ? 3.492 -12.046 -22.439 1.00 84.50 216 PRO A CA 1
ATOM 1726 C C . PRO A 1 216 ? 4.795 -11.724 -23.192 1.00 84.50 216 PRO A C 1
ATOM 1728 O O . PRO A 1 216 ? 5.861 -12.205 -22.815 1.00 84.50 216 PRO A O 1
ATOM 1731 N N . VAL A 1 217 ? 4.736 -10.887 -24.233 1.00 87.25 217 VAL A N 1
ATOM 1732 C CA . VAL A 1 217 ? 5.891 -10.490 -25.050 1.00 87.25 217 VAL A CA 1
ATOM 1733 C C . VAL A 1 217 ? 6.964 -9.771 -24.230 1.00 87.25 217 VAL A C 1
ATOM 1735 O O . VAL A 1 217 ? 8.145 -9.945 -24.501 1.00 87.25 217 VAL A O 1
ATOM 1738 N N . TYR A 1 218 ? 6.614 -9.000 -23.193 1.00 84.00 218 TYR A N 1
ATOM 1739 C CA . TYR A 1 218 ? 7.653 -8.303 -22.418 1.00 84.00 218 TYR A CA 1
ATOM 1740 C C . TYR A 1 218 ? 8.561 -9.286 -21.655 1.00 84.00 218 TYR A C 1
ATOM 1742 O O . TYR A 1 218 ? 9.733 -8.984 -21.430 1.00 84.00 218 TYR A O 1
ATOM 1750 N N . LYS A 1 219 ? 8.054 -10.484 -21.320 1.00 86.06 219 LYS A N 1
ATOM 1751 C CA . LYS A 1 219 ? 8.809 -11.541 -20.628 1.00 86.06 219 LYS A CA 1
ATOM 1752 C C . LYS A 1 219 ? 9.933 -12.119 -21.494 1.00 86.06 219 LYS A C 1
ATOM 1754 O O . LYS A 1 219 ? 10.791 -12.814 -20.971 1.00 86.06 219 LYS A O 1
ATOM 1759 N N . THR A 1 220 ? 9.975 -11.829 -22.798 1.00 88.88 220 THR A N 1
ATOM 1760 C CA . THR A 1 220 ? 11.076 -12.263 -23.675 1.00 88.88 220 THR A CA 1
ATOM 1761 C C . THR A 1 220 ? 12.253 -11.290 -23.691 1.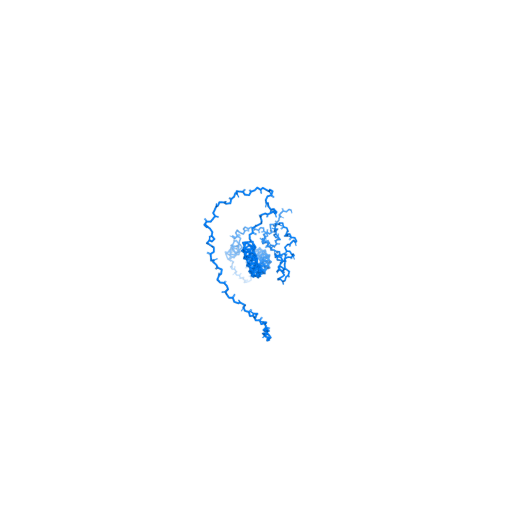00 88.88 220 THR A C 1
ATOM 1763 O O . THR A 1 220 ? 13.279 -11.578 -24.304 1.00 88.88 220 THR A O 1
ATOM 1766 N N . ILE A 1 221 ? 12.118 -10.111 -23.081 1.00 88.19 221 ILE A N 1
ATOM 1767 C CA . ILE A 1 221 ? 13.185 -9.114 -23.068 1.00 88.19 221 ILE A CA 1
ATOM 1768 C C . ILE A 1 221 ? 14.281 -9.581 -22.106 1.00 88.19 221 ILE A C 1
ATOM 1770 O O . ILE A 1 221 ? 14.014 -9.866 -20.942 1.00 88.19 221 ILE A O 1
ATOM 1774 N N . LYS A 1 222 ? 15.533 -9.621 -22.575 1.00 87.81 222 LYS A N 1
ATOM 1775 C CA . LYS A 1 222 ? 16.661 -10.175 -21.811 1.00 87.81 222 LYS A CA 1
ATOM 1776 C C . LYS A 1 222 ? 16.801 -9.560 -20.412 1.00 87.81 222 LYS A C 1
ATOM 1778 O O . LYS A 1 222 ? 16.832 -10.291 -19.435 1.00 87.81 222 LYS A O 1
ATOM 1783 N N . THR A 1 223 ? 16.787 -8.232 -20.298 1.00 86.06 223 THR A N 1
ATOM 1784 C CA . THR A 1 223 ? 16.887 -7.551 -18.994 1.00 86.06 223 THR A CA 1
ATOM 1785 C C . THR A 1 223 ? 15.718 -7.876 -18.063 1.00 86.06 223 THR A C 1
ATOM 1787 O O . THR A 1 223 ? 15.905 -7.944 -16.859 1.00 86.06 223 THR A O 1
ATOM 1790 N N . VAL A 1 224 ? 14.513 -8.096 -18.600 1.00 87.81 224 VAL A N 1
ATOM 1791 C CA . VAL A 1 224 ? 13.341 -8.482 -17.796 1.00 87.81 224 VAL A CA 1
ATOM 1792 C C . VAL A 1 224 ? 13.556 -9.862 -17.176 1.00 87.81 224 VAL A C 1
ATOM 1794 O O . VAL A 1 224 ? 13.243 -10.051 -16.005 1.00 87.81 224 VAL A O 1
ATOM 1797 N N . LEU A 1 225 ? 14.112 -10.803 -17.944 1.00 87.75 225 LEU A N 1
ATOM 1798 C CA . LEU A 1 225 ? 14.446 -12.146 -17.468 1.00 87.75 225 LEU A CA 1
ATOM 1799 C C . LEU A 1 225 ? 15.593 -12.124 -16.455 1.00 87.75 225 LEU A C 1
ATOM 1801 O O . LEU A 1 225 ? 15.465 -12.719 -15.389 1.00 87.75 225 LEU A O 1
ATOM 1805 N N . ASP A 1 226 ? 16.681 -11.426 -16.785 1.00 89.19 226 ASP A N 1
ATOM 1806 C CA . ASP A 1 226 ? 17.896 -11.383 -15.969 1.00 89.19 226 ASP A CA 1
ATOM 1807 C C . ASP A 1 226 ? 17.641 -10.704 -14.607 1.00 89.19 226 ASP A C 1
ATOM 1809 O O . ASP A 1 226 ? 18.097 -11.198 -13.579 1.00 89.19 226 ASP A O 1
ATOM 1813 N N . GLU A 1 227 ? 16.868 -9.612 -14.584 1.00 88.25 227 GLU A N 1
ATOM 1814 C CA . GLU A 1 227 ? 16.539 -8.847 -13.365 1.00 88.25 227 GLU A CA 1
ATOM 1815 C C . GLU A 1 227 ? 15.233 -9.315 -12.685 1.00 88.25 227 GLU A C 1
ATOM 1817 O O . GLU A 1 227 ? 14.825 -8.776 -11.654 1.00 88.25 227 GLU A O 1
ATOM 1822 N N . GLY A 1 228 ? 14.536 -10.30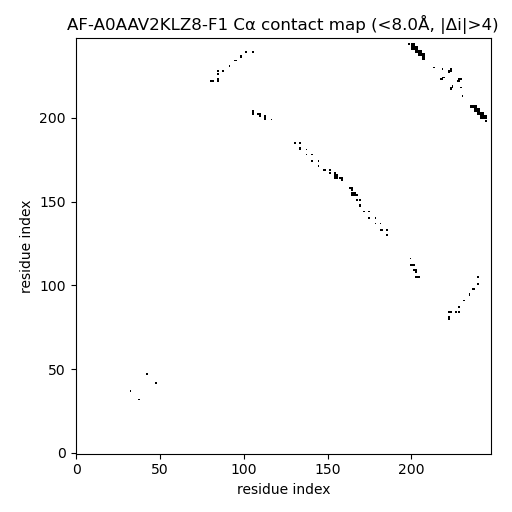5 -13.257 1.00 86.38 228 GLY A N 1
ATOM 1823 C CA . GLY A 1 228 ? 13.290 -10.849 -12.702 1.00 86.38 228 GLY A CA 1
ATOM 1824 C C . GLY A 1 228 ? 12.134 -9.841 -12.633 1.00 86.38 228 GLY A C 1
ATOM 1825 O O . GLY A 1 228 ? 11.335 -9.872 -11.695 1.00 86.38 228 GLY A O 1
ATOM 1826 N N . LEU A 1 229 ? 12.034 -8.928 -13.603 1.00 90.19 229 LEU A N 1
ATOM 1827 C CA . LEU A 1 229 ? 11.006 -7.885 -13.622 1.00 90.19 229 LEU A CA 1
ATOM 1828 C C . LEU A 1 229 ? 9.648 -8.494 -14.000 1.00 90.19 229 LEU A C 1
ATOM 1830 O O . LEU A 1 229 ? 9.469 -9.032 -15.089 1.00 90.19 229 LEU A O 1
ATOM 1834 N N . ASN A 1 230 ? 8.652 -8.371 -13.128 1.00 87.56 230 ASN A N 1
ATOM 1835 C CA . ASN A 1 230 ? 7.339 -9.001 -13.324 1.00 87.56 230 ASN A CA 1
ATOM 1836 C C . ASN A 1 230 ? 6.177 -7.998 -13.382 1.00 87.56 230 ASN A C 1
ATOM 1838 O O . ASN A 1 230 ? 5.047 -8.377 -13.111 1.00 87.56 230 ASN A O 1
ATOM 1842 N N . LEU A 1 231 ? 6.445 -6.716 -13.658 1.00 85.25 231 LEU A N 1
ATOM 1843 C CA . LEU A 1 231 ? 5.428 -5.650 -13.655 1.00 85.25 231 LEU A CA 1
ATOM 1844 C C . LEU A 1 231 ? 4.561 -5.601 -12.377 1.00 85.25 231 LEU A C 1
ATOM 1846 O O . LEU A 1 231 ? 3.429 -5.133 -12.418 1.00 85.25 231 LEU A O 1
ATOM 1850 N N . PHE A 1 232 ? 5.111 -6.042 -11.241 1.00 86.12 232 PHE A N 1
ATOM 1851 C CA . PHE A 1 232 ? 4.431 -6.104 -9.945 1.00 86.12 232 PHE A CA 1
ATOM 1852 C C . PHE A 1 232 ? 3.242 -7.077 -9.900 1.00 86.12 232 PHE A C 1
ATOM 1854 O O . PHE A 1 232 ? 2.386 -6.945 -9.031 1.00 86.12 232 PHE A O 1
ATOM 1861 N N . GLU A 1 233 ? 3.205 -8.086 -10.781 1.00 82.19 233 GLU A N 1
ATOM 1862 C CA . GLU A 1 233 ? 2.198 -9.162 -10.770 1.00 82.19 233 GLU A CA 1
ATOM 1863 C C . GLU A 1 233 ? 2.081 -9.856 -9.390 1.00 82.19 233 GLU A C 1
ATOM 1865 O O . GLU A 1 233 ? 1.005 -10.320 -9.005 1.00 82.19 233 GLU A O 1
ATOM 1870 N N . ASP A 1 234 ? 3.178 -9.921 -8.624 1.00 80.81 234 ASP A N 1
ATOM 1871 C CA . ASP A 1 234 ? 3.226 -10.494 -7.272 1.00 80.81 234 ASP A CA 1
ATOM 1872 C C . ASP A 1 234 ? 2.625 -9.576 -6.201 1.00 80.81 234 ASP A C 1
ATOM 1874 O O . ASP A 1 234 ? 2.059 -10.047 -5.212 1.00 80.81 234 ASP A O 1
ATOM 1878 N N . LEU A 1 235 ? 2.725 -8.263 -6.394 1.00 76.75 235 LEU A N 1
ATOM 1879 C CA . LEU A 1 235 ? 2.243 -7.260 -5.457 1.00 76.75 235 LEU A CA 1
ATOM 1880 C C . LEU A 1 235 ? 0.820 -6.873 -5.839 1.00 76.75 235 LEU A C 1
ATOM 1882 O O . LEU A 1 235 ? 0.603 -5.789 -6.363 1.00 76.75 235 LEU A O 1
ATOM 1886 N N . ARG A 1 236 ? -0.159 -7.749 -5.581 1.00 68.31 236 ARG A N 1
ATOM 1887 C CA . ARG A 1 236 ? -1.579 -7.403 -5.768 1.00 68.31 236 ARG A CA 1
ATOM 1888 C C . ARG A 1 236 ? -1.976 -6.321 -4.762 1.00 68.31 236 ARG A C 1
ATOM 1890 O O . ARG A 1 236 ? -2.112 -6.639 -3.575 1.00 68.31 236 ARG A O 1
ATOM 1897 N N . PRO A 1 237 ? -2.171 -5.061 -5.185 1.00 69.69 237 PRO A N 1
ATOM 1898 C CA . PRO A 1 237 ? -2.458 -3.989 -4.255 1.00 69.69 237 PRO A CA 1
ATOM 1899 C C . PRO A 1 237 ? -3.880 -4.163 -3.746 1.00 69.69 237 PRO A C 1
ATOM 1901 O O . PRO A 1 237 ? -4.817 -4.443 -4.499 1.00 69.69 237 PRO A O 1
ATOM 1904 N N . GLN A 1 238 ? -4.026 -4.015 -2.443 1.00 77.12 238 GLN A N 1
ATOM 1905 C CA . GLN A 1 238 ? -5.314 -4.092 -1.785 1.00 77.12 238 GLN A CA 1
ATOM 1906 C C . GLN A 1 238 ? -5.815 -2.670 -1.542 1.00 77.12 238 GLN A C 1
ATOM 1908 O O . GLN A 1 238 ? -5.031 -1.758 -1.286 1.00 77.12 238 GLN A O 1
ATOM 1913 N N . ARG A 1 239 ? -7.122 -2.451 -1.605 1.00 78.94 239 ARG A N 1
ATOM 1914 C CA . ARG A 1 239 ? -7.772 -1.213 -1.173 1.00 78.94 239 ARG A CA 1
ATOM 1915 C C . ARG A 1 239 ? -8.424 -1.456 0.174 1.00 78.94 239 ARG A C 1
ATOM 1917 O O . ARG A 1 239 ? -8.992 -2.516 0.397 1.00 78.94 239 ARG A O 1
ATOM 1924 N N . VAL A 1 240 ? -8.315 -0.482 1.070 1.00 82.31 240 VAL A N 1
ATOM 1925 C CA . VAL A 1 240 ? -9.066 -0.498 2.325 1.00 82.31 240 VAL A CA 1
ATOM 1926 C C . VAL A 1 240 ? -10.490 -0.043 2.037 1.00 82.31 240 VAL A C 1
ATOM 1928 O O . VAL A 1 240 ? -10.688 1.034 1.475 1.00 82.31 240 VAL A O 1
ATOM 1931 N N . GLU A 1 241 ? -11.460 -0.855 2.427 1.00 83.00 241 GLU A N 1
ATOM 1932 C CA . GLU A 1 241 ? -12.884 -0.581 2.288 1.00 83.00 241 GLU A CA 1
ATOM 1933 C C . GLU A 1 241 ? -13.572 -0.757 3.642 1.00 83.00 241 GLU A C 1
ATOM 1935 O O . GLU A 1 241 ? -13.142 -1.548 4.489 1.00 83.00 241 GLU A O 1
ATOM 1940 N N . PHE A 1 242 ? -14.633 0.015 3.854 1.00 77.69 242 PHE A N 1
ATOM 1941 C CA . PHE A 1 242 ? -15.531 -0.200 4.977 1.00 77.69 242 PHE A CA 1
ATOM 1942 C C . PHE A 1 242 ? -16.571 -1.225 4.548 1.00 77.69 242 PHE A C 1
ATOM 1944 O O . PHE A 1 242 ? -17.243 -1.048 3.535 1.00 77.69 242 PHE A O 1
ATOM 1951 N N . GLU A 1 243 ? -16.701 -2.298 5.315 1.00 68.50 243 GLU A N 1
ATOM 1952 C CA . GLU A 1 243 ? -17.814 -3.216 5.164 1.00 68.50 243 GLU A CA 1
ATOM 1953 C C . GLU A 1 243 ? -19.052 -2.529 5.746 1.00 68.50 243 GLU A C 1
ATOM 1955 O O . GLU A 1 243 ? -19.224 -2.427 6.965 1.00 68.50 243 GLU A O 1
ATOM 1960 N N . GLU A 1 244 ? -19.900 -2.006 4.859 1.00 59.34 244 GLU A N 1
ATOM 1961 C CA . GLU A 1 244 ? -21.277 -1.693 5.214 1.00 59.34 244 GLU A CA 1
ATOM 1962 C C . GLU A 1 244 ? -21.944 -3.024 5.554 1.00 59.34 244 GLU A C 1
ATOM 1964 O O . GLU A 1 244 ? -22.239 -3.837 4.676 1.00 59.34 244 GLU A O 1
ATOM 1969 N N . ASN A 1 245 ? -22.123 -3.288 6.848 1.00 51.00 245 ASN A N 1
ATOM 1970 C CA . ASN A 1 245 ? -22.913 -4.423 7.295 1.00 51.00 245 ASN A CA 1
ATOM 1971 C C . ASN A 1 245 ? -24.347 -4.178 6.830 1.00 51.00 245 ASN A C 1
ATOM 1973 O O . ASN A 1 245 ? -25.111 -3.474 7.483 1.00 51.00 245 ASN A O 1
ATOM 1977 N N . GLY A 1 246 ? -24.683 -4.721 5.663 1.00 41.44 246 GLY A N 1
ATOM 1978 C CA . GLY A 1 246 ? -26.022 -4.662 5.118 1.00 41.44 246 GLY A CA 1
ATOM 1979 C C . GLY A 1 246 ? -27.008 -5.272 6.105 1.00 41.44 246 GLY A C 1
ATOM 1980 O O . GLY A 1 246 ? -26.967 -6.472 6.376 1.00 41.44 246 GLY A O 1
ATOM 1981 N N . LEU A 1 247 ? -27.929 -4.444 6.587 1.00 37.06 247 LEU A N 1
ATOM 1982 C CA . LEU A 1 247 ? -29.278 -4.872 6.924 1.00 37.06 247 LEU A CA 1
ATOM 1983 C C . LEU A 1 247 ? -29.865 -5.614 5.707 1.00 37.06 247 LEU A C 1
ATOM 1985 O O . LEU A 1 247 ? -30.282 -4.997 4.724 1.00 37.06 247 LEU A O 1
ATOM 1989 N N . ARG A 1 248 ? -29.879 -6.945 5.767 1.00 32.47 248 ARG A N 1
ATOM 1990 C CA . ARG A 1 248 ? -30.854 -7.796 5.078 1.00 32.47 248 ARG A CA 1
ATOM 1991 C C . ARG A 1 248 ? -31.496 -8.726 6.087 1.00 32.47 248 ARG A C 1
ATOM 1993 O O . ARG A 1 248 ? -30.741 -9.321 6.886 1.00 32.47 248 ARG A O 1
#

InterPro domains:
  IPR012290 Fibrinogen, alpha/beta/gamma chain, coiled coil domain [PF08702] (29-164)
  IPR012290 Fibrinogen, alpha/beta/gamma chain, coiled coil domain [SM01212] (26-170)
  IPR037579 Fibrinogen/angiopoietin-like [PTHR47221] (16-235)

Solvent-accessible surface area (backbone atoms only — not comparable to full-atom values): 15428 Å² total; per-residue (Å²): 137,85,86,82,85,78,89,80,84,82,82,84,83,77,81,86,73,84,71,79,81,76,68,88,83,77,81,78,83,70,79,84,83,54,86,84,35,64,81,80,61,68,80,56,67,69,58,53,52,51,52,50,55,51,49,50,53,54,50,52,53,50,50,50,52,49,55,52,50,53,50,54,50,50,56,49,48,52,52,49,52,54,51,51,50,52,52,48,54,55,50,49,52,53,51,52,52,51,50,56,50,50,53,54,49,43,54,52,51,48,53,50,49,52,51,53,52,51,50,50,55,52,49,54,54,50,49,54,50,51,53,53,51,49,54,51,51,57,49,49,56,51,52,49,54,52,50,50,54,51,50,49,51,53,42,56,59,36,52,84,78,42,98,70,63,69,87,78,86,82,68,71,64,61,57,51,50,52,51,52,56,59,52,50,64,56,64,70,63,72,72,65,84,66,74,82,70,73,72,80,72,46,66,44,76,42,83,58,86,77,74,78,80,80,66,74,71,61,68,71,38,65,68,32,56,76,70,65,63,61,92,56,72,86,63,73,57,64,41,84,42,71,50,75,81,73,92,123

Sequence (248 aa):
MRLNQNRRQSPSHPDKKKKTRSRCGEETQFPMCTDNDWVSHCPSGCRIQGLILEHEKKVENKLWNICKMAKTYEDAAEKSMATTAQIYHRNREHLMNATALQVKFVEGAEDLTKNLTSLRKRSKSLELKMTELNEEIQKQLRELLRTEVEVNMRLRSCLGSCQTGSSVSLDPEDYATLRFQTGQIVEKKFKSDAVEPEMVPQIRTAPVDFGPEPSPVYKTIKTVLDEGLNLFEDLRPQRVEFEENGLR

Organism: Knipowitschia caucasica (NCBI:txid637954)

Foldseek 3Di:
DDDDDDDDDDDDDDDDPDDDPPPPPPPPPDDDDDPVCPVVDDDDPVVVVVVVVVVVVVVVVVVVVVVVVVVVVVVVVVVVLVVVLVVLVVVVVVLVVVQVVVVVVLVVLQVVLVVVVVVVVVVVVVLVVLVVVLVVVLVVLVVVLVVVVVVQVVQVVCVVPDPDGDHDDDDVVVSVVVNVVSVVVSVVPPPPPPPPDDRDWRKDWDFDDDPDDDDCVVVPDPSCVVSVPDVCPVSRDIDIDTPPPDDD

Radius of gyration: 56.12 Å; Cα contacts (8 Å, |Δi|>4): 93; chains: 1; bounding box: 117×34×165 Å

pLDDT: mean 80.69, std 17.35, range [32.47, 98.0]

Mean predicted aligned error: 15.31 Å

Secondary structure (DSSP, 8-state):
--------PPPPPP---------TTS---PPPPPGGGTTTSPPPHHHHHHHHHHHHHHHHHHHHHHHHHHHHHHHHHHHHHHHHHHHHHHHHHHHHHHHHHHHHHHHHHHHHHHHHHHHHHHHHHHHHHHHHHHHHHHHHHHHHHHHHHHHHHHHHHGGGTSSS-------HHHHHHHHHHHHHHHHTTTT------SS-PEEEEEEPP-SSPPPGGGGGSHHHHHTT--TTTT--PEEEEEE-----

Nearest PDB structures (foldseek):
  1m1j-assembly1_A  TM=5.769E-01  e=1.244E-07  Gallus gallus
  1deq-assembly2_Q  TM=6.028E-01  e=8.792E-05  Bos taurus